Protein AF-A0A660TI22-F1 (afdb_monomer_lite)

pLDDT: mean 90.87, std 9.42, range [43.34, 98.62]

Radius of gyration: 20.67 Å; chains: 1; bounding box: 64×36×55 Å

Secondary structure (DSSP, 8-state):
-------HHHHHHHHHHHHHIIIII---HHHHHHHHHHHHHHGGGB--SSSTTTTT-B---SHIIIII-SS-S---BT-TTHHHHHHHHHHHHHHH--HHHHHHHHHHHHHTGGGB-TTS-BBS-BB--SSEEEE-TTSS-EEEEE--SB--SS-B-HHHHHHHHHHHHTGGGEEEEEEETTEEEEESEEEETTTEEEE--TT--EEEE-TT--EEEEE-SSEEEEEEPTT----EEEESEEEEE-SSEEEEE-BTTEEEEE-

Foldseek 3Di:
DPPPDDDLLVLLLQLLVLLCCCPPPHVDVVSLVVSVVSLVVSVVQQFCPPDQQRHLAGWDWQCCVPAPVLWGTATFGLALSSQSSLLSLLSNCLVQLDVVSPVSSLSSLRSLPVQQDPVRFGFRGAGCAQFTFDDDPVNPDTDTNGRGRGTRPPDRGPRSCNSVVSCVVGVLAEKEWDDDPNDTDIGQWDQDPPQEIGHNRVNHAEYEYEPPSFKHKYFAAFKHKYFYGPPDQDKAKPAFDFPDDDRTITITTGDVRMTMITD

Sequence (263 aa):
PDVEFIDEGSIACTALTLIYAYLFLKDRDEYREAAGKILKYHDNWIIRTPGASLYGSSFRYWENTWETRDWGPSINGGHAWSIWTAEAKYYSFFIERDFTDLIDSFAAFISNMPKVNRDGSMYSNFTPDYITGSFKHNGFEFNPDYLAHDFPRKTFTASGSYFLIRASETWFYTSAVGFWNGELITLNATIEEGSKLVSHAPHFKKLVVEKGVGRINLEHKGVLEIYKSAELKEIEVLKGEIIFNNLNKTLVKAANGRITIYT

Structure (mmCIF, N/CA/C/O backbone):
data_AF-A0A660TI22-F1
#
_entry.id   AF-A0A660TI22-F1
#
loop_
_atom_site.group_PDB
_atom_site.id
_atom_site.type_symbol
_atom_site.label_atom_id
_atom_site.label_alt_id
_atom_site.label_comp_id
_atom_site.label_asym_id
_atom_site.label_entity_id
_atom_site.label_seq_id
_atom_site.pdbx_PDB_ins_code
_atom_site.Cartn_x
_atom_site.Cartn_y
_atom_site.Cartn_z
_atom_site.occupancy
_atom_site.B_iso_or_equiv
_atom_site.auth_seq_id
_atom_site.auth_comp_id
_atom_site.auth_asym_id
_atom_site.auth_atom_id
_atom_site.pdbx_PDB_model_num
ATOM 1 N N . PRO A 1 1 ? 37.787 -3.021 -12.775 1.00 43.34 1 PRO A N 1
ATOM 2 C CA . PRO A 1 1 ? 37.185 -2.446 -11.555 1.00 43.34 1 PRO A CA 1
ATOM 3 C C . PRO A 1 1 ? 35.945 -3.257 -11.208 1.00 43.34 1 PRO A C 1
ATOM 5 O O . PRO A 1 1 ? 35.009 -3.279 -12.002 1.00 43.34 1 PRO A O 1
ATOM 8 N N . ASP A 1 2 ? 36.011 -3.991 -10.103 1.00 50.72 2 ASP A N 1
ATOM 9 C CA . ASP A 1 2 ? 34.922 -4.810 -9.581 1.00 50.72 2 ASP A CA 1
ATOM 10 C C . ASP A 1 2 ? 33.741 -3.898 -9.244 1.00 50.72 2 ASP A C 1
ATOM 12 O O . ASP A 1 2 ? 33.661 -3.314 -8.166 1.00 50.72 2 ASP A O 1
ATOM 16 N N . VAL A 1 3 ? 32.864 -3.679 -10.224 1.00 50.56 3 VAL A N 1
ATOM 17 C CA . VAL A 1 3 ? 31.594 -3.013 -9.972 1.00 50.56 3 VAL A CA 1
ATOM 18 C C . VAL A 1 3 ? 30.755 -4.053 -9.250 1.00 50.56 3 VAL A C 1
ATOM 20 O O . VAL A 1 3 ? 30.198 -4.949 -9.882 1.00 50.56 3 VAL A O 1
ATOM 23 N N . GLU A 1 4 ? 30.719 -3.969 -7.921 1.00 62.09 4 GLU A N 1
ATOM 24 C CA . GLU A 1 4 ? 29.682 -4.617 -7.126 1.00 62.09 4 GLU A CA 1
ATOM 25 C C . GLU A 1 4 ? 28.343 -4.030 -7.580 1.00 62.09 4 GLU A C 1
ATOM 27 O O . GLU A 1 4 ? 27.911 -2.959 -7.157 1.00 62.09 4 GLU A O 1
ATOM 32 N N . PHE A 1 5 ? 27.738 -4.689 -8.563 1.00 66.00 5 PHE A N 1
ATOM 33 C CA . PHE A 1 5 ? 26.453 -4.303 -9.103 1.00 66.00 5 PHE A CA 1
ATOM 34 C C . PHE A 1 5 ? 25.376 -4.703 -8.102 1.00 66.00 5 PHE A C 1
ATOM 36 O O . PHE A 1 5 ? 25.118 -5.888 -7.886 1.00 66.00 5 PHE A O 1
ATOM 43 N N . ILE A 1 6 ? 24.756 -3.702 -7.488 1.00 73.44 6 ILE A N 1
ATOM 44 C CA . ILE A 1 6 ? 23.590 -3.879 -6.632 1.00 73.44 6 ILE A CA 1
ATOM 45 C C . ILE A 1 6 ? 22.381 -3.366 -7.408 1.00 73.44 6 ILE A C 1
ATOM 47 O O . ILE A 1 6 ? 22.318 -2.189 -7.761 1.00 73.44 6 ILE A O 1
ATOM 51 N N . ASP A 1 7 ? 21.439 -4.267 -7.673 1.00 82.44 7 ASP A N 1
ATOM 52 C CA . ASP A 1 7 ? 20.115 -3.919 -8.181 1.00 82.44 7 ASP A CA 1
ATOM 53 C C . ASP A 1 7 ? 19.165 -3.601 -7.029 1.00 82.44 7 ASP A C 1
ATOM 55 O O . ASP A 1 7 ? 19.204 -4.232 -5.975 1.00 82.44 7 ASP A O 1
ATOM 59 N N . GLU A 1 8 ? 18.221 -2.702 -7.268 1.00 86.50 8 GLU A N 1
ATOM 60 C CA . GLU A 1 8 ? 17.123 -2.449 -6.348 1.00 86.50 8 GLU A CA 1
ATOM 61 C C . GLU A 1 8 ? 16.308 -3.719 -6.046 1.00 86.50 8 GLU A C 1
ATOM 63 O O . GLU A 1 8 ? 15.893 -3.918 -4.905 1.00 86.50 8 GLU A O 1
ATOM 68 N N . GLY A 1 9 ? 16.130 -4.622 -7.016 1.00 85.50 9 GLY A N 1
ATOM 69 C CA . GLY A 1 9 ? 15.408 -5.880 -6.815 1.00 85.50 9 GLY A CA 1
ATOM 70 C C . GLY A 1 9 ? 16.026 -6.777 -5.746 1.00 85.50 9 GLY A C 1
ATOM 71 O O . GLY A 1 9 ? 15.286 -7.371 -4.962 1.00 85.50 9 GLY A O 1
ATOM 72 N N . SER A 1 10 ? 17.361 -6.840 -5.655 1.00 88.00 10 SER A N 1
ATOM 73 C CA . SER A 1 10 ? 18.031 -7.634 -4.617 1.00 88.00 10 SER A CA 1
ATOM 74 C C . SER A 1 10 ? 17.916 -6.986 -3.233 1.00 88.00 10 SER A C 1
ATOM 76 O O . SER A 1 10 ? 17.777 -7.692 -2.231 1.00 88.00 10 SER A O 1
ATOM 78 N N . ILE A 1 11 ? 17.890 -5.651 -3.164 1.00 91.62 11 ILE A N 1
ATOM 79 C CA . ILE A 1 11 ? 17.616 -4.894 -1.933 1.00 91.62 11 ILE A CA 1
ATOM 80 C C . ILE A 1 11 ? 16.184 -5.189 -1.454 1.00 91.62 11 ILE A C 1
ATOM 82 O O . ILE A 1 11 ? 15.979 -5.609 -0.311 1.00 91.62 11 ILE A O 1
ATOM 86 N N . ALA A 1 12 ? 15.205 -5.039 -2.349 1.00 91.56 12 ALA A N 1
ATOM 87 C CA . ALA A 1 12 ? 13.784 -5.240 -2.083 1.00 91.56 12 ALA A CA 1
ATOM 88 C C . ALA A 1 12 ? 13.466 -6.658 -1.589 1.00 91.56 12 ALA A C 1
ATOM 90 O O . ALA A 1 12 ? 12.832 -6.836 -0.544 1.00 91.56 12 ALA A O 1
ATOM 91 N N . CYS A 1 13 ? 13.939 -7.686 -2.304 1.00 93.00 13 CYS A N 1
ATOM 92 C CA . CYS A 1 13 ? 13.660 -9.073 -1.939 1.00 93.00 13 CYS A CA 1
ATOM 93 C C . CYS A 1 13 ? 14.329 -9.469 -0.615 1.00 93.00 13 CYS A C 1
ATOM 95 O O . CYS A 1 13 ? 13.772 -10.272 0.137 1.00 93.00 13 CYS A O 1
ATOM 97 N N . THR A 1 14 ? 15.493 -8.890 -0.296 1.00 95.38 14 THR A N 1
ATOM 98 C CA . THR A 1 14 ? 16.178 -9.130 0.980 1.00 95.38 14 THR A CA 1
ATOM 99 C C . THR A 1 14 ? 15.373 -8.558 2.145 1.00 95.38 14 THR A C 1
ATOM 101 O O . THR A 1 14 ? 15.124 -9.273 3.116 1.00 95.38 14 THR A O 1
ATOM 104 N N . ALA A 1 15 ? 14.898 -7.311 2.036 1.00 95.88 15 ALA A N 1
ATOM 105 C CA . ALA A 1 15 ? 14.037 -6.706 3.055 1.00 95.88 15 ALA A CA 1
ATOM 106 C C . ALA A 1 15 ? 12.751 -7.517 3.272 1.00 95.88 15 ALA A C 1
ATOM 108 O O . ALA A 1 15 ? 12.424 -7.862 4.409 1.00 95.88 15 ALA A O 1
ATOM 109 N N . LEU A 1 16 ? 12.062 -7.880 2.184 1.00 96.50 16 LEU A N 1
ATOM 110 C CA . LEU A 1 16 ? 10.833 -8.672 2.251 1.00 96.50 16 LEU A CA 1
ATOM 111 C C . LEU A 1 16 ? 11.071 -10.037 2.911 1.00 96.50 16 LEU A C 1
ATOM 113 O O . LEU A 1 16 ? 10.305 -10.440 3.782 1.00 96.50 16 LEU A O 1
ATOM 117 N N . THR A 1 17 ? 12.161 -10.721 2.553 1.00 97.06 17 THR A N 1
ATOM 118 C CA . THR A 1 17 ? 12.522 -12.027 3.130 1.00 97.06 17 THR A CA 1
ATOM 119 C C . THR A 1 17 ? 12.741 -11.937 4.638 1.00 97.06 17 THR A C 1
ATOM 121 O O . THR A 1 17 ? 12.268 -12.796 5.381 1.00 97.06 17 THR A O 1
ATOM 124 N N . LEU A 1 18 ? 13.429 -10.896 5.110 1.00 97.56 18 LEU A N 1
ATOM 125 C CA . LEU A 1 18 ? 13.674 -10.691 6.538 1.00 97.56 18 LEU A CA 1
ATOM 126 C C . LEU A 1 18 ? 12.382 -10.367 7.297 1.00 97.56 18 LEU A C 1
ATOM 128 O O . LEU A 1 18 ? 12.147 -10.939 8.361 1.00 97.56 18 LEU A O 1
ATOM 132 N N . ILE A 1 19 ? 11.509 -9.533 6.727 1.00 96.88 19 ILE A N 1
ATOM 133 C CA . ILE A 1 19 ? 10.177 -9.256 7.288 1.00 96.88 19 ILE A CA 1
ATOM 134 C C . ILE A 1 19 ? 9.335 -10.530 7.357 1.00 96.88 19 ILE A C 1
ATOM 136 O O . ILE A 1 19 ? 8.662 -10.785 8.352 1.00 96.88 19 ILE A O 1
ATOM 140 N N . TYR A 1 20 ? 9.401 -11.373 6.333 1.00 96.69 20 TYR A N 1
ATOM 141 C CA . TYR A 1 20 ? 8.686 -12.644 6.302 1.00 96.69 20 TYR A CA 1
ATOM 142 C C . TYR A 1 20 ? 9.213 -13.628 7.335 1.00 96.69 20 TYR A C 1
ATOM 144 O O . TYR A 1 20 ? 8.430 -14.267 8.039 1.00 96.69 20 TYR A O 1
ATOM 152 N N . ALA A 1 21 ? 10.535 -13.726 7.460 1.00 97.12 21 ALA A N 1
ATOM 153 C CA . ALA A 1 21 ? 11.164 -14.535 8.489 1.00 97.12 21 ALA A CA 1
ATOM 154 C C . ALA A 1 21 ? 10.739 -14.065 9.886 1.00 97.12 21 ALA A C 1
ATOM 156 O O . ALA A 1 21 ? 10.378 -14.901 10.712 1.00 97.12 21 ALA A O 1
ATOM 157 N N . TYR A 1 22 ? 10.707 -12.750 10.115 1.00 96.75 22 TYR A N 1
ATOM 158 C CA . TYR A 1 22 ? 10.243 -12.143 11.359 1.00 96.75 22 TYR A CA 1
ATOM 159 C C . TYR A 1 22 ? 8.777 -12.488 11.670 1.00 96.75 22 TYR A C 1
ATOM 161 O O . TYR A 1 22 ? 8.471 -12.975 12.757 1.00 96.75 22 TYR A O 1
ATOM 169 N N . LEU A 1 23 ? 7.874 -12.294 10.704 1.00 94.50 23 LEU A N 1
ATOM 170 C CA . LEU A 1 23 ? 6.430 -12.442 10.907 1.00 94.50 23 LEU A CA 1
ATOM 171 C C . LEU A 1 23 ? 5.944 -13.894 10.956 1.00 94.50 23 LEU A C 1
ATOM 173 O O . LEU A 1 23 ? 4.999 -14.194 11.686 1.00 94.50 23 LEU A O 1
ATOM 177 N N . PHE A 1 24 ? 6.533 -14.783 10.153 1.00 94.50 24 PHE A N 1
ATOM 178 C CA . PHE A 1 24 ? 5.958 -16.108 9.889 1.00 94.50 24 PHE A CA 1
ATOM 179 C C . PHE A 1 24 ? 6.827 -17.279 10.339 1.00 94.50 24 PHE A C 1
ATOM 181 O O . PHE A 1 24 ? 6.314 -18.392 10.447 1.00 94.50 24 PHE A O 1
ATOM 188 N N . LEU A 1 25 ? 8.120 -17.062 10.594 1.00 94.12 25 LEU A N 1
ATOM 189 C CA . LEU A 1 25 ? 9.027 -18.136 11.008 1.00 94.12 25 LEU A CA 1
ATOM 190 C C . LEU A 1 25 ? 9.474 -17.963 12.455 1.00 94.12 25 LEU A C 1
ATOM 192 O O . LEU A 1 25 ? 9.247 -18.840 13.288 1.00 94.12 25 LEU A O 1
ATOM 196 N N . LYS A 1 26 ? 10.149 -16.852 12.752 1.00 91.31 26 LYS A N 1
ATOM 197 C CA . LYS A 1 26 ? 10.674 -16.564 14.078 1.00 91.31 26 LYS A CA 1
ATOM 198 C C . LYS A 1 26 ? 10.821 -15.063 14.287 1.00 91.31 26 LYS A C 1
ATOM 200 O O . LYS A 1 26 ? 11.620 -14.421 13.610 1.00 91.31 26 LYS A O 1
ATOM 205 N N . ASP A 1 27 ? 10.130 -14.580 15.311 1.00 91.19 27 ASP A N 1
ATOM 206 C CA . ASP A 1 27 ? 10.247 -13.227 15.848 1.00 91.19 27 ASP A CA 1
ATOM 207 C C . ASP A 1 27 ? 11.660 -13.034 16.427 1.00 91.19 27 ASP A C 1
ATOM 209 O O . ASP A 1 27 ? 11.988 -13.491 17.526 1.00 91.19 27 ASP A O 1
ATOM 213 N N . ARG A 1 28 ? 12.549 -12.494 15.592 1.00 95.81 28 ARG A N 1
ATOM 214 C CA . ARG A 1 28 ? 13.932 -12.147 15.917 1.00 95.81 28 ARG A CA 1
ATOM 215 C C . ARG A 1 28 ? 14.139 -10.682 15.591 1.00 95.81 28 ARG A C 1
ATOM 217 O O . ARG A 1 28 ? 14.096 -10.314 14.414 1.00 95.81 28 ARG A O 1
ATOM 224 N N . ASP A 1 29 ? 14.407 -9.873 16.608 1.00 95.56 29 ASP A N 1
ATOM 225 C CA . ASP A 1 29 ? 14.616 -8.435 16.440 1.00 95.56 29 ASP A CA 1
ATOM 226 C C . ASP A 1 29 ? 15.727 -8.126 15.425 1.00 95.56 29 ASP A C 1
ATOM 228 O O . ASP A 1 29 ? 15.616 -7.160 14.676 1.00 95.56 29 ASP A O 1
ATOM 232 N N . GLU A 1 30 ? 16.737 -8.993 15.280 1.00 97.12 30 GLU A N 1
ATOM 233 C CA . GLU A 1 30 ? 17.799 -8.799 14.290 1.00 97.12 30 GLU A CA 1
ATOM 234 C C . GLU A 1 30 ? 17.272 -8.796 12.843 1.00 97.12 30 GLU A C 1
ATOM 236 O O . GLU A 1 30 ? 17.810 -8.086 11.992 1.00 97.12 30 GLU A O 1
ATOM 241 N N . TYR A 1 31 ? 16.215 -9.564 12.546 1.00 97.38 31 TYR A N 1
ATOM 242 C CA . TYR A 1 31 ? 15.587 -9.577 11.219 1.00 97.38 31 TYR A CA 1
ATOM 243 C C . TYR A 1 31 ? 14.801 -8.298 10.965 1.00 97.38 31 TYR A C 1
ATOM 245 O O . TYR A 1 31 ? 14.941 -7.697 9.900 1.00 97.38 31 TYR A O 1
ATOM 253 N N . ARG A 1 32 ? 14.022 -7.863 11.958 1.00 95.88 32 ARG A N 1
ATOM 254 C CA . ARG A 1 32 ? 13.276 -6.603 11.927 1.00 95.88 32 ARG A CA 1
ATOM 255 C C . ARG A 1 32 ? 14.215 -5.412 11.724 1.00 95.88 32 ARG A C 1
ATOM 257 O O . ARG A 1 32 ? 14.030 -4.635 10.791 1.00 95.88 32 ARG A O 1
ATOM 264 N N . GLU A 1 33 ? 15.261 -5.302 12.540 1.00 97.19 33 GLU A N 1
ATOM 265 C CA . GLU A 1 33 ? 16.227 -4.202 12.463 1.00 97.19 33 GLU A CA 1
ATOM 266 C C . GLU A 1 33 ? 16.982 -4.175 11.130 1.00 97.19 33 GLU A C 1
ATOM 268 O O . GLU A 1 33 ? 17.199 -3.104 10.554 1.00 97.19 33 GLU A O 1
ATOM 273 N N . ALA A 1 34 ? 17.406 -5.341 10.633 1.00 97.19 34 ALA A N 1
ATOM 274 C CA . ALA A 1 34 ? 18.079 -5.437 9.344 1.00 97.19 34 ALA A CA 1
ATOM 275 C C . ALA A 1 34 ? 17.138 -5.051 8.194 1.00 97.19 34 ALA A C 1
ATOM 277 O O . ALA A 1 34 ? 17.530 -4.260 7.336 1.00 97.19 34 ALA A O 1
ATOM 278 N N . ALA A 1 35 ? 15.893 -5.536 8.202 1.00 96.62 35 ALA A N 1
ATOM 279 C CA . ALA A 1 35 ? 14.903 -5.181 7.192 1.00 96.62 35 ALA A CA 1
ATOM 280 C C . ALA A 1 35 ? 14.619 -3.674 7.166 1.00 96.62 35 ALA A C 1
ATOM 282 O O . ALA A 1 35 ? 14.657 -3.076 6.094 1.00 96.62 35 ALA A O 1
ATOM 283 N N . GLY A 1 36 ? 14.418 -3.047 8.331 1.00 95.75 36 GLY A N 1
ATOM 284 C CA . GLY A 1 36 ? 14.179 -1.605 8.430 1.00 95.75 36 GLY A CA 1
ATOM 285 C C . GLY A 1 36 ? 15.339 -0.772 7.874 1.00 95.75 36 GLY A C 1
ATOM 286 O O . GLY A 1 36 ? 15.124 0.191 7.138 1.00 95.75 36 GLY A O 1
ATOM 287 N N . LYS A 1 37 ? 16.591 -1.177 8.139 1.00 95.94 37 LYS A N 1
ATOM 288 C CA . LYS A 1 37 ? 17.774 -0.531 7.540 1.00 95.94 37 LYS A CA 1
ATOM 289 C C . LYS A 1 37 ? 17.775 -0.665 6.018 1.00 95.94 37 LYS A C 1
ATOM 291 O O . LYS A 1 37 ? 18.015 0.321 5.328 1.00 95.94 37 LYS A O 1
ATOM 296 N N . ILE A 1 38 ? 17.496 -1.859 5.495 1.00 95.62 38 ILE A N 1
ATOM 297 C CA . ILE A 1 38 ? 17.473 -2.125 4.050 1.00 95.62 38 ILE A CA 1
ATOM 298 C C . ILE A 1 38 ? 16.354 -1.333 3.361 1.00 95.62 38 ILE A C 1
ATOM 300 O O . ILE A 1 38 ? 16.614 -0.725 2.327 1.00 95.62 38 ILE A O 1
ATOM 304 N N . LEU A 1 39 ? 15.152 -1.264 3.946 1.00 95.19 39 LEU A N 1
ATOM 305 C CA . LEU A 1 39 ? 14.053 -0.437 3.432 1.00 95.19 39 LEU A CA 1
ATOM 306 C C . LEU A 1 39 ? 14.425 1.047 3.389 1.00 95.19 39 LEU A C 1
ATOM 308 O O . LEU A 1 39 ? 14.209 1.709 2.380 1.00 95.19 39 LEU A O 1
ATOM 312 N N . LYS A 1 40 ? 15.083 1.555 4.432 1.00 93.31 40 LYS A N 1
ATOM 313 C CA . LYS A 1 40 ? 15.570 2.938 4.440 1.00 93.31 40 LYS A CA 1
ATOM 314 C C . LYS A 1 40 ? 16.620 3.206 3.356 1.00 93.31 40 LYS A C 1
ATOM 316 O O . LYS A 1 40 ? 16.664 4.292 2.786 1.00 93.31 40 LYS A O 1
ATOM 321 N N . TYR A 1 41 ? 17.495 2.241 3.064 1.00 92.75 41 TYR A N 1
ATOM 322 C CA . TYR A 1 41 ? 18.428 2.368 1.938 1.00 92.75 41 TYR A CA 1
ATOM 323 C C . TYR A 1 41 ? 17.701 2.333 0.593 1.00 92.75 41 TYR A C 1
ATOM 325 O O . TYR A 1 41 ? 18.050 3.099 -0.311 1.00 92.75 41 TYR A O 1
ATOM 333 N N . HIS A 1 42 ? 16.690 1.470 0.486 1.00 93.81 42 HIS A N 1
ATOM 334 C CA . HIS A 1 42 ? 15.844 1.324 -0.690 1.00 93.81 42 HIS A CA 1
ATOM 335 C C . HIS A 1 42 ? 15.132 2.625 -1.072 1.00 93.81 42 HIS A C 1
ATOM 337 O O . HIS A 1 42 ? 15.018 2.897 -2.262 1.00 93.81 42 HIS A O 1
ATOM 343 N N . ASP A 1 43 ? 14.758 3.478 -0.114 1.00 92.06 43 ASP A N 1
ATOM 344 C CA . ASP A 1 43 ? 14.041 4.736 -0.382 1.00 92.06 43 ASP A CA 1
ATOM 345 C C . ASP A 1 43 ? 14.688 5.629 -1.454 1.00 92.06 43 ASP A C 1
ATOM 347 O O . ASP A 1 43 ? 13.983 6.317 -2.194 1.00 92.06 43 ASP A O 1
ATOM 351 N N . ASN A 1 44 ? 16.019 5.583 -1.592 1.00 91.69 44 ASN A N 1
ATOM 352 C CA . ASN A 1 44 ? 16.758 6.327 -2.621 1.00 91.69 44 ASN A CA 1
ATOM 353 C C . ASN A 1 44 ? 16.452 5.869 -4.058 1.00 91.69 44 ASN A C 1
ATOM 355 O O . ASN A 1 44 ? 16.769 6.578 -5.010 1.00 91.69 44 ASN A O 1
ATOM 359 N N . TRP A 1 45 ? 15.848 4.694 -4.217 1.00 92.62 45 TRP A N 1
ATOM 360 C CA . TRP A 1 45 ? 15.475 4.094 -5.493 1.00 92.62 45 TRP A CA 1
ATOM 361 C C . TRP A 1 45 ? 14.002 4.308 -5.833 1.00 92.62 45 TRP A C 1
ATOM 363 O O . TRP A 1 45 ? 13.561 3.876 -6.892 1.00 92.62 45 TRP A O 1
ATOM 373 N N . ILE A 1 46 ? 13.215 4.964 -4.979 1.00 94.06 46 ILE A N 1
ATOM 374 C CA . ILE A 1 46 ? 11.794 5.190 -5.252 1.00 94.06 46 ILE A CA 1
ATOM 375 C C . ILE A 1 46 ? 11.626 6.390 -6.182 1.00 94.06 46 ILE A C 1
ATOM 377 O O . ILE A 1 46 ? 12.049 7.508 -5.887 1.00 94.06 46 ILE A O 1
ATOM 381 N N . ILE A 1 47 ? 10.929 6.179 -7.294 1.00 95.62 47 ILE A N 1
ATOM 382 C CA . ILE A 1 47 ? 10.558 7.236 -8.227 1.00 95.62 47 ILE A CA 1
ATOM 383 C C . ILE A 1 47 ? 9.450 8.086 -7.592 1.00 95.62 47 ILE A C 1
ATOM 385 O O . ILE A 1 47 ? 8.360 7.604 -7.285 1.00 95.62 47 ILE A O 1
ATOM 389 N N . ARG A 1 48 ? 9.713 9.387 -7.425 1.00 94.44 48 ARG A N 1
ATOM 390 C CA . ARG A 1 48 ? 8.756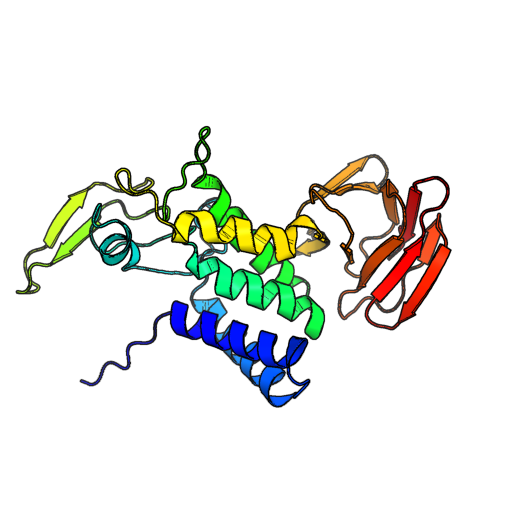 10.373 -6.878 1.00 94.44 48 ARG A CA 1
ATOM 391 C C . ARG A 1 48 ? 8.178 11.318 -7.938 1.00 94.44 48 ARG A C 1
ATOM 393 O O . ARG A 1 48 ? 7.506 12.289 -7.603 1.00 94.44 48 ARG A O 1
ATOM 400 N N . THR A 1 49 ? 8.424 11.039 -9.216 1.00 94.19 49 THR A N 1
ATOM 401 C CA . THR A 1 49 ? 7.878 11.813 -10.339 1.00 94.19 49 THR A CA 1
ATOM 402 C C . THR A 1 49 ? 6.350 11.686 -10.384 1.00 94.19 49 THR A C 1
ATOM 404 O O . THR A 1 49 ? 5.844 10.564 -10.301 1.00 94.19 49 THR A O 1
ATOM 407 N N . PRO A 1 50 ? 5.600 12.794 -10.547 1.00 91.50 50 PRO A N 1
ATOM 408 C CA . PRO A 1 50 ? 4.144 12.764 -10.611 1.00 91.50 50 PRO A CA 1
ATOM 409 C C . PRO A 1 50 ? 3.672 12.101 -11.910 1.00 91.50 50 PRO A C 1
ATOM 411 O O . PRO A 1 50 ? 3.600 12.717 -12.969 1.00 91.50 50 PRO A O 1
ATOM 414 N N . GLY A 1 51 ? 3.347 10.819 -11.818 1.00 93.25 51 GLY A N 1
ATOM 415 C CA . GLY A 1 51 ? 2.741 10.031 -12.881 1.00 93.25 51 GLY A CA 1
ATOM 416 C C . GLY A 1 51 ? 2.243 8.727 -12.287 1.00 93.25 51 GLY A C 1
ATOM 417 O O . GLY A 1 51 ? 2.965 8.120 -11.500 1.00 93.25 51 GLY A O 1
ATOM 418 N N . ALA A 1 52 ? 1.024 8.303 -12.633 1.00 92.69 52 ALA A N 1
ATOM 419 C CA . ALA A 1 52 ? 0.396 7.147 -11.992 1.00 92.69 52 ALA A CA 1
ATOM 420 C C . ALA A 1 52 ? 1.291 5.905 -12.081 1.00 92.69 52 ALA A C 1
ATOM 422 O O . ALA A 1 52 ? 1.554 5.290 -11.064 1.00 92.69 52 ALA A O 1
ATOM 423 N N . SER A 1 53 ? 1.861 5.614 -13.254 1.00 93.00 53 SER A N 1
ATOM 424 C CA . SER A 1 53 ? 2.765 4.474 -13.460 1.00 93.00 53 SER A CA 1
ATOM 425 C C . SER A 1 53 ? 4.179 4.663 -12.895 1.00 93.00 53 SER A C 1
ATOM 427 O O . SER A 1 53 ? 4.999 3.762 -13.006 1.00 93.00 53 SER A O 1
ATOM 429 N N . LEU A 1 54 ? 4.519 5.837 -12.360 1.00 95.31 54 LEU A N 1
ATOM 430 C CA . LEU A 1 54 ? 5.874 6.174 -11.914 1.00 95.31 54 LEU A CA 1
ATOM 431 C C . LEU A 1 54 ? 5.937 6.333 -10.401 1.00 95.31 54 LEU A C 1
ATOM 433 O O . LEU A 1 54 ? 6.762 5.686 -9.763 1.00 95.31 54 LEU A O 1
ATOM 437 N N . TYR A 1 55 ? 5.060 7.156 -9.833 1.00 95.81 55 TYR A N 1
ATOM 438 C CA . TYR A 1 55 ? 5.092 7.531 -8.428 1.00 95.81 55 TYR A CA 1
ATOM 439 C C . TYR A 1 55 ? 4.997 6.305 -7.512 1.00 95.81 55 TYR A C 1
ATOM 441 O O . TYR A 1 55 ? 4.048 5.532 -7.601 1.00 95.81 55 TYR A O 1
ATOM 449 N N . GLY A 1 56 ? 5.986 6.123 -6.637 1.00 95.12 56 GLY A N 1
ATOM 450 C CA . GLY A 1 56 ? 6.073 4.975 -5.729 1.00 95.12 56 GLY A CA 1
ATOM 451 C C . GLY A 1 56 ? 6.692 3.721 -6.353 1.00 95.12 56 GLY A C 1
ATOM 452 O O . GLY A 1 56 ? 6.999 2.779 -5.632 1.00 95.12 56 GLY A O 1
ATOM 453 N N . SER A 1 57 ? 6.933 3.694 -7.665 1.00 95.50 57 SER A N 1
ATOM 454 C CA . SER A 1 57 ? 7.659 2.586 -8.295 1.00 95.50 57 SER A CA 1
ATOM 455 C C . SER A 1 57 ? 9.127 2.617 -7.906 1.00 95.50 57 SER A C 1
ATOM 457 O O . SER A 1 57 ? 9.714 3.690 -7.758 1.00 95.50 57 SER A O 1
ATOM 459 N N . SER A 1 58 ? 9.743 1.447 -7.836 1.00 93.62 58 SER A N 1
ATOM 460 C CA . SER A 1 58 ? 11.191 1.362 -7.758 1.00 93.62 58 SER A CA 1
ATOM 461 C C . SER A 1 58 ? 11.830 1.709 -9.103 1.00 93.62 58 SER A C 1
ATOM 463 O O . SER A 1 58 ? 11.297 1.388 -10.166 1.00 93.62 58 SER A O 1
ATOM 465 N N . PHE A 1 59 ? 12.992 2.349 -9.066 1.00 92.56 59 PHE A N 1
ATOM 466 C CA . PHE A 1 59 ? 13.801 2.637 -10.236 1.00 92.56 59 PHE A CA 1
ATOM 467 C C . PHE A 1 59 ? 14.433 1.345 -10.752 1.00 92.56 59 PHE A C 1
ATOM 469 O O . PHE A 1 59 ? 15.280 0.746 -10.093 1.00 92.56 59 PHE A O 1
ATOM 476 N N . ARG A 1 60 ? 14.021 0.933 -11.951 1.00 90.12 60 ARG A N 1
ATOM 477 C CA . ARG A 1 60 ? 14.517 -0.254 -12.657 1.00 90.12 60 ARG A CA 1
ATOM 478 C C . ARG A 1 60 ? 14.817 0.120 -14.101 1.00 90.12 60 ARG A C 1
ATOM 480 O O . ARG A 1 60 ? 14.154 1.013 -14.626 1.00 90.12 60 ARG A O 1
ATOM 487 N N . TYR A 1 61 ? 15.813 -0.519 -14.716 1.00 88.38 61 TYR A N 1
ATOM 488 C CA . TYR A 1 61 ? 16.335 -0.063 -16.014 1.00 88.38 61 TYR A CA 1
ATOM 489 C C . TYR A 1 61 ? 16.471 -1.144 -17.099 1.00 88.38 61 TYR A C 1
ATOM 491 O O . TYR A 1 61 ? 16.484 -0.839 -18.289 1.00 88.38 61 TYR A O 1
ATOM 499 N N . TRP A 1 62 ? 16.617 -2.418 -16.741 1.00 86.94 62 TRP A N 1
ATOM 500 C CA . TRP A 1 62 ? 16.908 -3.474 -17.723 1.00 86.94 62 TRP A CA 1
ATOM 501 C C . TRP A 1 62 ? 15.747 -4.431 -17.978 1.00 86.94 62 TRP A C 1
ATOM 503 O O . TRP A 1 62 ? 15.911 -5.354 -18.773 1.00 86.94 62 TRP A O 1
ATOM 513 N N . GLU A 1 63 ? 14.580 -4.228 -17.364 1.00 86.75 63 GLU A N 1
ATOM 514 C CA . GLU A 1 63 ? 13.493 -5.215 -17.432 1.00 86.75 63 GLU A CA 1
ATOM 515 C C . GLU A 1 63 ? 12.923 -5.360 -18.840 1.00 86.75 63 GLU A C 1
ATOM 517 O O . GLU A 1 63 ? 12.647 -6.472 -19.282 1.00 86.75 63 GLU A O 1
ATOM 522 N N . ASN A 1 64 ? 12.869 -4.266 -19.603 1.00 83.94 64 ASN A N 1
ATOM 523 C CA . ASN A 1 64 ? 12.481 -4.321 -21.012 1.00 83.94 64 ASN A CA 1
ATOM 524 C C . ASN A 1 64 ? 13.387 -5.264 -21.833 1.00 83.94 64 ASN A C 1
ATOM 526 O O . ASN A 1 64 ? 12.904 -5.976 -22.709 1.00 83.94 64 ASN A O 1
ATOM 530 N N . THR A 1 65 ? 14.679 -5.365 -21.509 1.00 82.62 65 THR A N 1
ATOM 531 C CA . THR A 1 65 ? 15.605 -6.274 -22.208 1.00 82.62 65 THR A CA 1
ATOM 532 C C . THR A 1 65 ? 15.313 -7.744 -21.903 1.00 82.62 65 THR A C 1
ATOM 534 O O . THR A 1 65 ? 15.433 -8.597 -22.784 1.00 82.62 65 THR A O 1
ATOM 537 N N . TRP A 1 66 ? 14.961 -8.062 -20.655 1.00 80.81 66 TRP A N 1
ATOM 538 C CA . TRP A 1 66 ? 14.841 -9.447 -20.193 1.00 80.81 66 TRP A CA 1
ATOM 539 C C . TRP A 1 66 ? 13.425 -9.998 -20.295 1.00 80.81 66 TRP A C 1
ATOM 541 O O . TRP A 1 66 ? 13.257 -11.153 -20.690 1.00 80.81 66 TRP A O 1
ATOM 551 N N . GLU A 1 67 ? 12.425 -9.192 -19.947 1.00 81.31 67 GLU A N 1
ATOM 552 C CA . GLU A 1 67 ? 11.039 -9.637 -19.845 1.00 81.31 67 GLU A CA 1
ATOM 553 C C . GLU A 1 67 ? 10.269 -9.481 -21.153 1.00 81.31 67 GLU A C 1
ATOM 555 O O . GLU A 1 67 ? 9.485 -10.364 -21.502 1.00 81.31 67 GLU A O 1
ATOM 560 N N . THR A 1 68 ? 10.490 -8.382 -21.880 1.00 76.81 68 THR A N 1
ATOM 561 C CA . THR A 1 68 ? 9.716 -8.081 -23.092 1.00 76.81 68 THR A CA 1
ATOM 562 C C . THR A 1 68 ? 10.514 -8.311 -24.368 1.00 76.81 68 THR A C 1
ATOM 564 O O . THR A 1 68 ? 9.988 -8.824 -25.351 1.00 76.81 68 THR A O 1
ATOM 567 N N . ARG A 1 69 ? 11.809 -7.959 -24.366 1.00 77.19 69 ARG A N 1
ATOM 568 C CA . ARG A 1 69 ? 12.644 -7.831 -25.577 1.00 77.19 69 ARG A CA 1
ATOM 569 C C . ARG A 1 69 ? 12.028 -6.896 -26.624 1.00 77.19 69 ARG A C 1
ATOM 571 O O . ARG A 1 69 ? 12.414 -6.933 -27.792 1.00 77.19 69 ARG A O 1
ATOM 578 N N . ASP A 1 70 ? 11.056 -6.085 -26.210 1.00 73.56 70 ASP A N 1
ATOM 579 C CA . ASP A 1 70 ? 10.336 -5.166 -27.080 1.00 73.56 70 ASP A CA 1
ATOM 580 C C . ASP A 1 70 ? 11.157 -3.914 -27.323 1.00 73.56 70 ASP A C 1
ATOM 582 O O . ASP A 1 70 ? 11.223 -3.432 -28.455 1.00 73.56 70 ASP A O 1
ATOM 586 N N . TRP A 1 71 ? 11.775 -3.426 -26.249 1.00 79.06 71 TRP A N 1
ATOM 587 C CA . TRP A 1 71 ? 12.575 -2.214 -26.189 1.00 79.06 71 TRP A CA 1
ATOM 588 C C . TRP A 1 71 ? 13.898 -2.512 -25.480 1.00 79.06 71 TRP A C 1
ATOM 590 O O . TRP A 1 71 ? 13.964 -3.391 -24.617 1.00 79.06 71 TRP A O 1
ATOM 600 N N . GLY A 1 72 ? 14.951 -1.771 -25.818 1.00 80.19 72 GLY A N 1
ATOM 601 C CA . GLY A 1 72 ? 16.207 -1.809 -25.079 1.00 80.19 72 GLY A CA 1
ATOM 602 C C . GLY A 1 72 ? 16.107 -1.248 -23.647 1.00 80.19 72 GLY A C 1
ATOM 603 O O . GLY A 1 72 ? 15.041 -0.787 -23.212 1.00 80.19 72 GLY A O 1
ATOM 604 N N . PRO A 1 73 ? 17.231 -1.266 -22.904 1.00 85.62 73 PRO A N 1
ATOM 605 C CA . PRO A 1 73 ? 17.325 -0.706 -21.559 1.00 85.62 73 PRO A CA 1
ATOM 606 C C . PRO A 1 73 ? 16.738 0.707 -21.449 1.00 85.62 73 PRO A C 1
ATOM 608 O O . PRO A 1 73 ? 16.985 1.572 -22.289 1.00 85.62 73 PRO A O 1
ATOM 611 N N . SER A 1 74 ? 15.909 0.909 -20.430 1.00 89.12 74 SER A N 1
ATOM 612 C CA . SER A 1 74 ? 15.149 2.132 -20.168 1.00 89.12 74 SER A CA 1
ATOM 613 C C . SER A 1 74 ? 14.443 2.039 -18.819 1.00 89.12 74 SER A C 1
ATOM 615 O O . SER A 1 74 ? 14.208 0.944 -18.314 1.00 89.12 74 SER A O 1
ATOM 617 N N . ILE A 1 75 ? 14.068 3.177 -18.237 1.00 91.38 75 ILE A N 1
ATOM 618 C CA . ILE A 1 75 ? 13.351 3.230 -16.961 1.00 91.38 75 ILE A CA 1
ATOM 619 C C . ILE A 1 75 ? 12.047 2.411 -17.048 1.00 91.38 75 ILE A C 1
ATOM 621 O O . ILE A 1 75 ? 11.270 2.540 -17.997 1.00 91.38 75 ILE A O 1
ATOM 625 N N . ASN A 1 76 ? 11.795 1.576 -16.036 1.00 90.44 76 ASN A N 1
ATOM 626 C CA . ASN A 1 76 ? 10.644 0.675 -15.952 1.00 90.44 76 ASN A CA 1
ATOM 627 C C . ASN A 1 76 ? 9.750 1.046 -14.752 1.00 90.44 76 ASN A C 1
ATOM 629 O O . ASN A 1 76 ? 9.849 0.463 -13.674 1.00 90.44 76 ASN A O 1
ATOM 633 N N . GLY A 1 77 ? 8.856 2.019 -14.939 1.00 93.06 77 GLY A N 1
ATOM 634 C CA . GLY A 1 77 ? 7.847 2.400 -13.943 1.00 93.06 77 GLY A CA 1
ATOM 635 C C . GLY A 1 77 ? 6.713 1.381 -13.839 1.00 93.06 77 GLY A C 1
ATOM 636 O O . GLY A 1 77 ? 6.341 0.768 -14.836 1.00 93.06 77 GLY A O 1
ATOM 637 N N . GLY A 1 78 ? 6.144 1.172 -12.652 1.00 91.56 78 GLY A N 1
ATOM 638 C CA . GLY A 1 78 ? 5.026 0.239 -12.476 1.00 91.56 78 GLY A CA 1
ATOM 639 C C . GLY A 1 78 ? 5.414 -1.214 -12.758 1.00 91.56 78 GLY A C 1
ATOM 640 O O . GLY A 1 78 ? 4.555 -2.047 -13.059 1.00 91.56 78 GLY A O 1
ATOM 641 N N . HIS A 1 79 ? 6.715 -1.516 -12.697 1.00 92.19 79 HIS A N 1
ATOM 642 C CA . HIS A 1 79 ? 7.219 -2.873 -12.814 1.00 92.19 79 HIS A CA 1
ATOM 643 C C . HIS A 1 79 ? 6.844 -3.684 -11.575 1.00 92.19 79 HIS A C 1
ATOM 645 O O . HIS A 1 79 ? 6.876 -3.177 -10.448 1.00 92.19 79 HIS A O 1
ATOM 651 N N . ALA A 1 80 ? 6.546 -4.964 -11.775 1.00 89.19 80 ALA A N 1
ATOM 652 C CA . ALA A 1 80 ? 6.046 -5.837 -10.722 1.00 89.19 80 ALA A CA 1
ATOM 653 C C . ALA A 1 80 ? 7.035 -6.089 -9.582 1.00 89.19 80 ALA A C 1
ATOM 655 O O . ALA A 1 80 ? 6.619 -6.332 -8.456 1.00 89.19 80 ALA A O 1
ATOM 656 N N . TRP A 1 81 ? 8.335 -5.973 -9.835 1.00 90.00 81 TRP A N 1
ATOM 657 C CA . TRP A 1 81 ? 9.354 -6.071 -8.784 1.00 90.00 81 TRP A CA 1
ATOM 658 C C . TRP A 1 81 ? 9.317 -4.907 -7.788 1.00 90.00 81 TRP A C 1
ATOM 660 O O . TRP A 1 81 ? 9.692 -5.102 -6.636 1.00 90.00 81 TRP A O 1
ATOM 670 N N . SER A 1 82 ? 8.714 -3.765 -8.150 1.00 93.75 82 SER A N 1
ATOM 671 C CA . SER A 1 82 ? 8.400 -2.699 -7.179 1.00 93.75 82 SER A CA 1
ATOM 672 C C . SER A 1 82 ? 7.466 -3.194 -6.068 1.00 93.75 82 SER A C 1
ATOM 674 O O . SER A 1 82 ? 7.462 -2.655 -4.962 1.00 93.75 82 SER A O 1
ATOM 676 N N . ILE A 1 83 ? 6.674 -4.238 -6.345 1.00 95.25 83 ILE A N 1
ATOM 677 C CA . ILE A 1 83 ? 5.744 -4.811 -5.374 1.00 95.25 83 ILE A CA 1
ATOM 678 C C . ILE A 1 83 ? 6.481 -5.500 -4.230 1.00 95.25 83 ILE A C 1
ATOM 680 O O . ILE A 1 83 ? 5.945 -5.521 -3.131 1.00 95.25 83 ILE A O 1
ATOM 684 N N . TRP A 1 84 ? 7.707 -6.000 -4.416 1.00 94.88 84 TRP A N 1
ATOM 685 C CA . TRP A 1 84 ? 8.461 -6.585 -3.301 1.00 94.88 84 TRP A CA 1
ATOM 686 C C . TRP A 1 84 ? 8.712 -5.568 -2.188 1.00 94.88 84 TRP A C 1
ATOM 688 O O . TRP A 1 84 ? 8.411 -5.848 -1.028 1.00 94.88 84 TRP A O 1
ATOM 698 N N . THR A 1 85 ? 9.179 -4.367 -2.536 1.00 95.06 85 THR A N 1
ATOM 699 C CA . THR A 1 85 ? 9.332 -3.286 -1.555 1.00 95.06 85 THR A CA 1
ATOM 700 C C . THR A 1 85 ? 7.980 -2.787 -1.073 1.00 95.06 85 THR A C 1
ATOM 702 O O . THR A 1 85 ? 7.804 -2.597 0.127 1.00 95.06 85 THR A O 1
ATOM 705 N N . ALA A 1 86 ? 7.006 -2.599 -1.970 1.00 96.56 86 ALA A N 1
ATOM 706 C CA . ALA A 1 86 ? 5.670 -2.145 -1.583 1.00 96.56 86 ALA A CA 1
ATOM 707 C C . ALA A 1 86 ? 5.066 -3.042 -0.499 1.00 96.56 86 ALA A C 1
ATOM 709 O O . ALA A 1 86 ? 4.474 -2.589 0.477 1.00 96.56 86 ALA A O 1
ATOM 710 N N . GLU A 1 87 ? 5.232 -4.340 -0.669 1.00 97.19 87 GLU A N 1
ATOM 711 C CA . GLU A 1 87 ? 4.742 -5.339 0.246 1.00 97.19 87 GLU A CA 1
ATOM 712 C C . GLU A 1 87 ? 5.562 -5.391 1.538 1.00 97.19 87 GLU A C 1
ATOM 714 O O . GLU A 1 87 ? 4.992 -5.456 2.627 1.00 97.19 87 GLU A O 1
ATOM 719 N N . ALA A 1 88 ? 6.887 -5.284 1.444 1.00 96.94 88 ALA A N 1
ATOM 720 C CA . ALA A 1 88 ? 7.742 -5.164 2.615 1.00 96.94 88 ALA A CA 1
ATOM 721 C C . ALA A 1 88 ? 7.324 -3.957 3.471 1.00 96.94 88 ALA A C 1
ATOM 723 O O . ALA A 1 88 ? 7.128 -4.106 4.672 1.00 96.94 88 ALA A O 1
ATOM 724 N N . LYS A 1 89 ? 7.062 -2.797 2.859 1.00 97.56 89 LYS A N 1
ATOM 725 C CA . LYS A 1 89 ? 6.542 -1.610 3.551 1.00 97.56 89 LYS A CA 1
ATOM 726 C C . LYS A 1 89 ? 5.144 -1.829 4.130 1.00 97.56 89 LYS A C 1
ATOM 728 O O . LYS A 1 89 ? 4.896 -1.486 5.283 1.00 97.56 89 LYS A O 1
ATOM 733 N N . TYR A 1 90 ? 4.249 -2.495 3.396 1.00 98.19 90 TYR A N 1
ATOM 734 C CA . TYR A 1 90 ? 2.933 -2.870 3.927 1.00 98.19 90 TYR A CA 1
ATOM 735 C C . TYR A 1 90 ? 3.060 -3.631 5.250 1.00 98.19 90 TYR A C 1
ATOM 737 O O . TYR A 1 90 ? 2.411 -3.283 6.233 1.00 98.19 90 TYR A O 1
ATOM 745 N N . TYR A 1 91 ? 3.916 -4.652 5.291 1.00 97.69 91 TYR A N 1
ATOM 746 C CA . TYR A 1 91 ? 4.157 -5.440 6.497 1.00 97.69 91 TYR A CA 1
ATOM 747 C C . TYR A 1 91 ? 4.982 -4.698 7.553 1.00 97.69 91 TYR A C 1
ATOM 749 O O . TYR A 1 91 ? 4.719 -4.884 8.740 1.00 97.69 91 TYR A O 1
ATOM 757 N N . SER A 1 92 ? 5.907 -3.829 7.140 1.00 96.75 92 SER A N 1
ATOM 758 C CA . SER A 1 92 ? 6.688 -2.954 8.020 1.00 96.75 92 SER A CA 1
ATOM 759 C C . SER A 1 92 ? 5.775 -2.092 8.883 1.00 96.75 92 SER A C 1
ATOM 761 O O . SER A 1 92 ? 5.940 -2.070 10.099 1.00 96.75 92 SER A O 1
ATOM 763 N N . PHE A 1 93 ? 4.695 -1.530 8.327 1.00 96.81 93 PHE A N 1
ATOM 764 C CA . PHE A 1 93 ? 3.684 -0.849 9.141 1.00 96.81 93 PHE A CA 1
ATOM 765 C C . PHE A 1 93 ? 3.112 -1.742 10.255 1.00 96.81 93 PHE A C 1
ATOM 767 O O . PHE A 1 93 ? 2.889 -1.288 11.377 1.00 96.81 93 PHE A O 1
ATOM 774 N N . PHE A 1 94 ? 2.866 -3.030 9.994 1.00 94.88 94 PHE A N 1
ATOM 775 C CA . PHE A 1 94 ? 2.342 -3.930 11.025 1.00 94.88 94 PHE A CA 1
ATOM 776 C C . PHE A 1 94 ? 3.371 -4.297 12.101 1.00 94.88 94 PHE A C 1
ATOM 778 O O . PHE A 1 94 ? 2.988 -4.888 13.114 1.00 94.88 94 PHE A O 1
ATOM 785 N N . ILE A 1 95 ? 4.632 -3.919 11.916 1.00 94.69 95 ILE A N 1
ATOM 786 C CA . ILE A 1 95 ? 5.719 -4.091 12.876 1.00 94.69 95 ILE A CA 1
ATOM 787 C C . ILE A 1 95 ? 5.995 -2.751 13.575 1.00 94.69 95 ILE A C 1
ATOM 789 O O . ILE A 1 95 ? 5.809 -2.645 14.786 1.00 94.69 95 ILE A O 1
ATOM 793 N N . GLU A 1 96 ? 6.349 -1.722 12.804 1.00 94.31 96 GLU A N 1
ATOM 794 C CA . GLU A 1 96 ? 6.841 -0.418 13.269 1.00 94.31 96 GLU A CA 1
ATOM 795 C C . GLU A 1 96 ? 5.746 0.616 13.526 1.00 94.31 96 GLU A C 1
ATOM 797 O O . GLU A 1 96 ? 5.945 1.555 14.293 1.00 94.31 96 GLU A O 1
ATOM 802 N N . ARG A 1 97 ? 4.568 0.438 12.917 1.00 94.88 97 ARG A N 1
ATOM 803 C CA . ARG A 1 97 ? 3.425 1.364 13.013 1.00 94.88 97 ARG A CA 1
ATOM 804 C C . ARG A 1 97 ? 3.685 2.752 12.416 1.00 94.88 97 ARG A C 1
ATOM 806 O O . ARG A 1 97 ? 2.981 3.699 12.775 1.00 94.88 97 ARG A O 1
ATOM 813 N N . ASP A 1 98 ? 4.631 2.852 11.484 1.00 95.25 98 ASP A N 1
ATOM 814 C CA . ASP A 1 98 ? 4.881 4.050 10.678 1.00 95.25 98 ASP A CA 1
ATOM 815 C C . ASP A 1 98 ? 3.910 4.111 9.493 1.00 95.25 98 ASP A C 1
ATOM 817 O O . ASP A 1 98 ? 3.946 3.281 8.584 1.00 95.25 98 ASP A O 1
ATOM 821 N N . PHE A 1 99 ? 3.006 5.089 9.505 1.00 96.44 99 PHE A N 1
ATOM 822 C CA . PHE A 1 99 ? 1.998 5.246 8.460 1.00 96.44 99 PHE A CA 1
ATOM 823 C C . PHE A 1 99 ? 2.602 5.603 7.092 1.00 96.44 99 PHE A C 1
ATOM 825 O O . PHE A 1 99 ? 2.021 5.262 6.060 1.00 96.44 99 PHE A O 1
ATOM 832 N N . THR A 1 100 ? 3.795 6.203 7.070 1.00 95.12 100 THR A N 1
ATOM 833 C CA . THR A 1 100 ? 4.534 6.524 5.840 1.00 95.12 100 THR A CA 1
ATOM 834 C C . THR A 1 100 ? 4.833 5.268 5.022 1.00 95.12 100 THR A C 1
ATOM 836 O O . THR A 1 100 ? 4.752 5.290 3.793 1.00 95.12 100 THR A O 1
ATOM 839 N N . ASP A 1 101 ? 5.080 4.135 5.685 1.00 96.50 101 ASP A N 1
ATOM 840 C CA . ASP A 1 101 ? 5.287 2.857 5.004 1.00 96.50 101 ASP A CA 1
ATOM 841 C C . ASP A 1 101 ? 4.030 2.402 4.246 1.00 96.50 101 ASP A C 1
ATOM 843 O O . ASP A 1 101 ? 4.118 1.914 3.117 1.00 96.50 101 ASP A O 1
ATOM 847 N N . LEU A 1 102 ? 2.834 2.588 4.820 1.00 97.38 102 LEU A N 1
ATOM 848 C CA . LEU A 1 102 ? 1.584 2.257 4.125 1.00 97.38 102 LEU A CA 1
ATOM 849 C C . LEU A 1 102 ? 1.326 3.172 2.942 1.00 97.38 102 LEU A C 1
ATOM 851 O O . LEU A 1 102 ? 0.836 2.709 1.914 1.00 97.38 102 LEU A O 1
ATOM 855 N N . ILE A 1 103 ? 1.638 4.452 3.097 1.00 96.94 103 ILE A N 1
ATOM 856 C CA . ILE A 1 103 ? 1.532 5.436 2.033 1.00 96.94 103 ILE A CA 1
ATOM 857 C C . ILE A 1 103 ? 2.381 5.004 0.830 1.00 96.94 103 ILE A C 1
ATOM 859 O O . ILE A 1 103 ? 1.871 4.876 -0.286 1.00 96.94 103 ILE A O 1
ATOM 863 N N . ASP A 1 104 ? 3.663 4.731 1.071 1.00 96.44 104 ASP A N 1
ATOM 864 C CA . ASP A 1 104 ? 4.609 4.325 0.035 1.00 96.44 104 ASP A CA 1
ATOM 865 C C . ASP A 1 104 ? 4.237 2.974 -0.577 1.00 96.44 104 ASP A C 1
ATOM 867 O O . ASP A 1 104 ? 4.297 2.798 -1.796 1.00 96.44 104 ASP A O 1
ATOM 871 N N . SER A 1 105 ? 3.798 2.033 0.261 1.00 97.62 105 SER A N 1
ATOM 872 C CA . SER A 1 105 ? 3.263 0.754 -0.188 1.00 97.62 105 SER A CA 1
ATOM 873 C C . SER A 1 105 ? 2.095 0.952 -1.148 1.00 97.62 105 SER A C 1
ATOM 875 O O . SER A 1 105 ? 2.119 0.446 -2.271 1.00 97.62 105 SER A O 1
ATOM 877 N N . PHE A 1 106 ? 1.080 1.715 -0.738 1.00 97.56 106 PHE A N 1
ATOM 878 C CA . PHE A 1 106 ? -0.118 1.913 -1.540 1.00 97.56 106 PHE A CA 1
ATOM 879 C C . PHE A 1 106 ? 0.213 2.585 -2.870 1.00 97.56 106 PHE A C 1
ATOM 881 O O . PHE A 1 106 ? -0.241 2.118 -3.912 1.00 97.56 106 PHE A O 1
ATOM 888 N N . ALA A 1 107 ? 1.060 3.617 -2.857 1.00 96.50 107 ALA A N 1
ATOM 889 C CA . ALA A 1 107 ? 1.523 4.290 -4.066 1.00 96.50 107 ALA A CA 1
ATOM 890 C C . ALA A 1 107 ? 2.148 3.311 -5.078 1.00 96.50 107 ALA A C 1
ATOM 892 O O . ALA A 1 107 ? 1.773 3.317 -6.250 1.00 96.50 107 ALA A O 1
ATOM 893 N N . ALA A 1 108 ? 3.027 2.416 -4.626 1.00 95.94 108 ALA A N 1
ATOM 894 C CA . ALA A 1 108 ? 3.670 1.413 -5.475 1.00 95.94 108 ALA A CA 1
ATOM 895 C C . ALA A 1 108 ? 2.693 0.348 -6.022 1.00 95.94 108 ALA A C 1
ATOM 897 O O . ALA A 1 108 ? 2.826 -0.114 -7.159 1.00 95.94 108 ALA A O 1
ATOM 898 N N . PHE A 1 109 ? 1.677 -0.038 -5.242 1.00 96.50 109 PHE A N 1
ATOM 899 C CA . PHE A 1 109 ? 0.595 -0.895 -5.741 1.00 96.50 109 PHE A CA 1
ATOM 900 C C . PHE A 1 109 ? -0.241 -0.181 -6.806 1.00 96.50 109 PHE A C 1
ATOM 902 O O . PHE A 1 109 ? -0.541 -0.764 -7.849 1.00 96.50 109 PHE A O 1
ATOM 909 N N . ILE A 1 110 ? -0.584 1.088 -6.573 1.00 95.25 110 ILE A N 1
ATOM 910 C CA . ILE A 1 110 ? -1.317 1.908 -7.538 1.00 95.25 110 ILE A CA 1
ATOM 911 C C . ILE A 1 110 ? -0.501 2.117 -8.811 1.00 95.25 110 ILE A C 1
ATOM 913 O O . ILE A 1 110 ? -1.082 2.070 -9.892 1.00 95.25 110 ILE A O 1
ATOM 917 N N . SER A 1 111 ? 0.825 2.237 -8.734 1.00 95.25 111 SER A N 1
ATOM 918 C CA . SER A 1 111 ? 1.653 2.411 -9.930 1.00 95.25 111 SER A CA 1
ATOM 919 C C . SER A 1 111 ? 1.668 1.219 -10.878 1.00 95.25 111 SER A C 1
ATOM 921 O O . SER A 1 111 ? 1.975 1.361 -12.061 1.00 95.25 111 SER A O 1
ATOM 923 N N . ASN A 1 112 ? 1.256 0.051 -10.392 1.00 94.00 112 ASN A N 1
ATOM 924 C CA . ASN A 1 112 ? 1.082 -1.144 -11.202 1.00 94.00 112 ASN A CA 1
ATOM 925 C C . ASN A 1 112 ? -0.317 -1.245 -11.840 1.00 94.00 112 ASN A C 1
ATOM 927 O O . ASN A 1 112 ? -0.499 -2.059 -12.736 1.00 94.00 112 ASN A O 1
ATOM 931 N N . MET A 1 113 ? -1.301 -0.434 -11.436 1.00 91.75 113 MET A N 1
ATOM 932 C CA . MET A 1 113 ? -2.669 -0.492 -11.978 1.00 91.75 113 MET A CA 1
ATOM 933 C C . MET A 1 113 ? -2.808 0.017 -13.426 1.00 91.75 113 MET A C 1
ATOM 935 O O . MET A 1 113 ? -3.540 -0.610 -14.192 1.00 91.75 113 MET A O 1
ATOM 939 N N . PRO A 1 114 ? -2.127 1.099 -13.866 1.00 92.06 114 PRO A N 1
ATOM 940 C CA . PRO A 1 114 ? -2.284 1.635 -15.221 1.00 92.06 114 PRO A CA 1
ATOM 941 C C . PRO A 1 114 ? -1.931 0.665 -16.352 1.00 92.06 114 PRO A C 1
ATOM 943 O O . PRO A 1 114 ? -2.328 0.891 -17.489 1.00 92.06 114 PRO A O 1
ATOM 946 N N . LYS A 1 115 ? -1.183 -0.403 -16.055 1.00 88.81 115 LYS A N 1
ATOM 947 C CA . LYS A 1 115 ? -0.754 -1.392 -17.049 1.00 88.81 115 LYS A CA 1
ATOM 948 C C . LYS A 1 115 ? -1.818 -2.446 -17.368 1.00 88.81 115 LYS A C 1
ATOM 950 O O . LYS A 1 115 ? -1.578 -3.292 -18.226 1.00 88.81 115 LYS A O 1
ATOM 955 N N . VAL A 1 116 ? -2.956 -2.421 -16.669 1.00 89.25 116 VAL A N 1
ATOM 956 C CA . VAL A 1 116 ? -4.066 -3.362 -16.852 1.00 89.25 116 VAL A CA 1
ATOM 957 C C . VAL A 1 116 ? -4.969 -2.909 -17.996 1.00 89.25 116 VAL A C 1
ATOM 959 O O . VAL A 1 116 ? -5.598 -1.853 -17.936 1.00 89.25 116 VAL A O 1
ATOM 962 N N . ASN A 1 117 ? -5.082 -3.740 -19.027 1.00 87.25 117 ASN A N 1
ATOM 963 C CA . ASN A 1 117 ? -6.002 -3.530 -20.136 1.00 87.25 117 ASN A CA 1
ATOM 964 C C . ASN A 1 117 ? -7.426 -3.987 -19.793 1.00 87.25 117 ASN A C 1
ATOM 966 O O . ASN A 1 117 ? -7.675 -4.747 -18.856 1.00 87.25 117 ASN A O 1
ATOM 970 N N . ARG A 1 118 ? -8.386 -3.556 -20.619 1.00 87.44 118 ARG A N 1
ATOM 971 C CA . ARG A 1 118 ? -9.815 -3.889 -20.466 1.00 87.44 118 ARG A CA 1
ATOM 972 C C . ARG A 1 118 ? -10.119 -5.387 -20.544 1.00 87.44 118 ARG A C 1
ATOM 974 O O . ARG A 1 118 ? -11.115 -5.822 -19.982 1.00 87.44 118 ARG A O 1
ATOM 981 N N . ASP A 1 119 ? -9.297 -6.148 -21.257 1.00 87.50 119 ASP A N 1
ATOM 982 C CA . ASP A 1 119 ? -9.414 -7.603 -21.400 1.00 87.50 119 ASP A CA 1
ATOM 983 C C . ASP A 1 119 ? -8.676 -8.378 -20.291 1.00 87.50 119 ASP A C 1
ATOM 985 O O . ASP A 1 119 ? -8.647 -9.606 -20.312 1.00 87.50 119 ASP A O 1
ATOM 989 N N . GLY A 1 120 ? -8.087 -7.670 -19.321 1.00 84.88 120 GLY A N 1
ATOM 990 C CA . GLY A 1 120 ? -7.305 -8.247 -18.231 1.00 84.88 120 GLY A CA 1
ATOM 991 C C . GLY A 1 120 ? -5.851 -8.553 -18.587 1.00 84.88 120 GLY A C 1
ATOM 992 O O . GLY A 1 120 ? -5.103 -8.979 -17.708 1.00 84.88 120 GLY A O 1
ATOM 993 N N . SER A 1 121 ? -5.425 -8.322 -19.833 1.00 84.81 121 SER A N 1
ATOM 994 C CA . SER A 1 121 ? -4.012 -8.408 -20.201 1.00 84.81 121 SER A CA 1
ATOM 995 C C . SER A 1 121 ? -3.212 -7.282 -19.533 1.00 84.81 121 SER A C 1
ATOM 997 O O . SER A 1 121 ? -3.754 -6.219 -19.224 1.00 84.81 121 SER A O 1
ATOM 999 N N . MET A 1 122 ? -1.931 -7.521 -19.243 1.00 87.88 122 MET A N 1
ATOM 1000 C CA . MET A 1 122 ? -1.123 -6.601 -18.437 1.00 87.88 122 MET A CA 1
ATOM 1001 C C . MET A 1 122 ? 0.270 -6.421 -19.004 1.00 87.88 122 MET A C 1
ATOM 1003 O O . MET A 1 122 ? 1.008 -7.398 -19.146 1.00 87.88 122 MET A O 1
ATOM 1007 N N . TYR A 1 123 ? 0.644 -5.175 -19.273 1.00 88.56 123 TYR A N 1
ATOM 1008 C CA . TYR A 1 123 ? 2.019 -4.858 -19.640 1.00 88.56 123 TYR A CA 1
ATOM 1009 C C . TYR A 1 123 ? 2.962 -5.068 -18.447 1.00 88.56 123 TYR A C 1
ATOM 1011 O O . TYR A 1 123 ? 2.549 -5.009 -17.285 1.00 88.56 123 TYR A O 1
ATOM 1019 N N . SER A 1 124 ? 4.244 -5.299 -18.719 1.00 88.38 124 SER A N 1
ATOM 1020 C CA . SER A 1 124 ? 5.267 -5.467 -17.679 1.00 88.38 124 SER A CA 1
ATOM 1021 C C . SER A 1 124 ? 5.461 -4.186 -16.855 1.00 88.38 124 SER A C 1
ATOM 1023 O O . SER A 1 124 ? 5.445 -4.225 -15.620 1.00 88.38 124 SER A O 1
ATOM 1025 N N . ASN A 1 125 ? 5.587 -3.047 -17.544 1.00 90.69 125 ASN A N 1
ATOM 1026 C CA . ASN A 1 125 ? 5.917 -1.725 -17.009 1.00 90.69 125 ASN A CA 1
ATOM 1027 C C . ASN A 1 125 ? 5.504 -0.606 -17.974 1.00 90.69 125 ASN A C 1
ATOM 1029 O O . ASN A 1 125 ? 5.172 -0.843 -19.129 1.00 90.69 125 ASN A O 1
ATOM 1033 N N . PHE A 1 126 ? 5.596 0.628 -17.499 1.00 92.12 126 PHE A N 1
ATOM 1034 C CA . PHE A 1 126 ? 5.608 1.852 -18.286 1.00 92.12 126 PHE A CA 1
ATOM 1035 C C . PHE A 1 126 ? 7.051 2.322 -18.496 1.00 92.12 126 PHE A C 1
ATOM 1037 O O . PHE A 1 126 ? 7.870 2.216 -17.578 1.00 92.12 126 PHE A O 1
ATOM 1044 N N . THR A 1 127 ? 7.366 2.873 -19.666 1.00 91.69 127 THR A N 1
ATOM 1045 C CA . THR A 1 127 ? 8.665 3.506 -19.917 1.00 91.69 127 THR A CA 1
ATOM 1046 C C . THR A 1 127 ? 8.487 5.003 -20.138 1.00 91.69 127 THR A C 1
ATOM 1048 O O . THR A 1 127 ? 7.806 5.384 -21.086 1.00 91.69 127 THR A O 1
ATOM 1051 N N . PRO A 1 128 ? 9.081 5.859 -19.281 1.00 91.75 128 PRO A N 1
ATOM 1052 C CA . PRO A 1 128 ? 9.040 7.305 -19.469 1.00 91.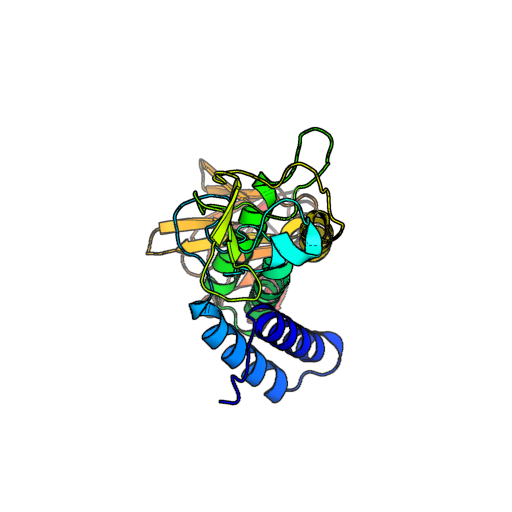75 128 PRO A CA 1
ATOM 1053 C C . PRO A 1 128 ? 10.087 7.819 -20.474 1.00 91.75 128 PRO A C 1
ATOM 1055 O O . PRO A 1 128 ? 9.978 8.970 -20.905 1.00 91.75 128 PRO A O 1
ATOM 1058 N N . ASP A 1 129 ? 11.093 7.005 -20.813 1.00 88.94 129 ASP A N 1
ATOM 1059 C CA . ASP A 1 129 ? 12.252 7.385 -21.626 1.00 88.94 129 ASP A CA 1
ATOM 1060 C C . ASP A 1 129 ? 11.930 7.503 -23.115 1.00 88.94 129 ASP A C 1
ATOM 1062 O O . ASP A 1 129 ? 11.866 6.511 -23.839 1.00 88.94 129 ASP A O 1
ATOM 1066 N N . TYR A 1 130 ? 11.889 8.734 -23.619 1.00 86.31 130 TYR A N 1
ATOM 1067 C CA . TYR A 1 130 ? 11.647 8.998 -25.037 1.00 86.31 130 TYR A CA 1
ATOM 1068 C C . TYR A 1 130 ? 12.627 8.325 -25.995 1.00 86.31 130 TYR A C 1
ATOM 1070 O O . TYR A 1 130 ? 12.300 8.223 -27.164 1.00 86.31 130 TYR A O 1
ATOM 1078 N N . ILE A 1 131 ? 13.815 7.905 -25.564 1.00 84.19 131 ILE A N 1
ATOM 1079 C CA . ILE A 1 131 ? 14.786 7.225 -26.421 1.00 84.19 131 ILE A CA 1
ATOM 1080 C C . ILE A 1 131 ? 15.187 5.929 -25.725 1.00 84.19 131 ILE A C 1
ATOM 1082 O O . ILE A 1 131 ? 15.954 5.945 -24.766 1.00 84.19 131 ILE A O 1
ATOM 1086 N N . THR A 1 132 ? 14.669 4.813 -26.230 1.00 83.94 132 THR A N 1
ATOM 1087 C CA . THR A 1 132 ? 15.036 3.465 -25.776 1.00 83.94 132 THR A CA 1
ATOM 1088 C C . THR A 1 132 ? 15.922 2.799 -26.809 1.00 83.94 132 THR A C 1
ATOM 1090 O O . THR A 1 132 ? 15.854 3.124 -27.997 1.00 83.94 132 THR A O 1
ATOM 1093 N N . GLY A 1 133 ? 16.772 1.880 -26.375 1.00 78.88 133 GLY A N 1
ATOM 1094 C CA . GLY A 1 133 ? 17.692 1.217 -27.281 1.00 78.88 133 GLY A CA 1
ATOM 1095 C C . GLY A 1 133 ? 18.841 0.564 -26.551 1.00 78.88 133 GLY A C 1
ATOM 1096 O O . GLY A 1 133 ? 18.964 0.661 -25.332 1.00 78.88 133 GLY A O 1
ATOM 1097 N N . SER A 1 134 ? 19.708 -0.085 -27.311 1.00 77.88 134 SER A N 1
ATOM 1098 C CA . SER A 1 134 ? 20.911 -0.716 -26.783 1.00 77.88 134 SER A CA 1
ATOM 1099 C C . SER A 1 134 ? 22.151 -0.156 -27.463 1.00 77.88 134 SER A C 1
ATOM 1101 O O . SER A 1 134 ? 22.150 0.184 -28.647 1.00 77.88 134 SER A O 1
ATOM 1103 N N . PHE A 1 135 ? 23.238 -0.054 -26.704 1.00 77.25 135 PHE A N 1
ATOM 1104 C CA . PHE A 1 135 ? 24.547 0.143 -27.309 1.00 77.25 135 PHE A CA 1
ATOM 1105 C C . PHE A 1 135 ? 24.986 -1.170 -27.954 1.00 77.25 135 PHE A C 1
ATOM 1107 O O . PHE A 1 135 ? 24.838 -2.243 -27.362 1.00 77.25 135 PHE A O 1
ATOM 1114 N N . LYS A 1 136 ? 25.572 -1.096 -29.151 1.00 75.00 136 LYS A N 1
ATOM 1115 C CA . LYS A 1 136 ? 26.309 -2.232 -29.714 1.00 75.00 136 LYS A CA 1
ATOM 1116 C C . LYS A 1 136 ? 27.395 -2.661 -28.726 1.00 75.00 136 LYS A C 1
ATOM 1118 O O . LYS A 1 136 ? 27.894 -1.847 -27.955 1.00 75.00 136 LYS A O 1
ATOM 1123 N N . HIS A 1 137 ? 27.829 -3.922 -28.790 1.00 69.69 137 HIS A N 1
ATOM 1124 C CA . HIS A 1 137 ? 28.872 -4.461 -27.900 1.00 69.69 137 HIS A CA 1
ATOM 1125 C C . HIS A 1 137 ? 30.182 -3.652 -27.880 1.00 69.69 137 HIS A C 1
ATOM 1127 O O . HIS A 1 137 ? 30.960 -3.779 -26.941 1.00 69.69 137 HIS A O 1
ATOM 1133 N N . ASN A 1 138 ? 30.428 -2.818 -28.895 1.00 71.00 138 ASN A N 1
ATOM 1134 C CA . ASN A 1 138 ? 31.570 -1.910 -28.936 1.00 71.00 138 ASN A CA 1
ATOM 1135 C C . ASN A 1 138 ? 31.408 -0.659 -28.046 1.00 71.00 138 ASN A C 1
ATOM 1137 O O . ASN A 1 138 ? 32.386 0.048 -27.859 1.00 71.00 138 ASN A O 1
ATOM 1141 N N . GLY A 1 139 ? 30.216 -0.372 -27.513 1.00 70.50 139 GLY A N 1
ATOM 1142 C CA . GLY A 1 139 ? 29.924 0.746 -26.608 1.00 70.50 139 GLY A CA 1
ATOM 1143 C C . GLY A 1 139 ? 29.835 2.130 -27.261 1.00 70.50 139 GLY A C 1
ATOM 1144 O O . GLY A 1 139 ? 29.497 3.091 -26.578 1.00 70.50 139 GLY A O 1
ATOM 1145 N N . PHE A 1 140 ? 30.112 2.255 -28.561 1.00 76.50 140 PHE A N 1
ATOM 1146 C CA . PHE A 1 140 ? 30.224 3.557 -29.241 1.00 76.50 140 PHE A CA 1
ATOM 1147 C C . PHE A 1 140 ? 29.044 3.889 -30.151 1.00 76.50 140 PHE A C 1
ATOM 1149 O O . PHE A 1 140 ? 28.905 5.030 -30.585 1.00 76.50 140 PHE A O 1
ATOM 1156 N N . GLU A 1 141 ? 28.199 2.908 -30.452 1.00 81.56 141 GLU A N 1
ATOM 1157 C CA . GLU A 1 141 ? 27.057 3.085 -31.341 1.00 81.56 141 GLU A CA 1
ATOM 1158 C C . GLU A 1 141 ? 25.774 2.701 -30.611 1.00 81.56 141 GLU A C 1
ATOM 1160 O O . GLU A 1 141 ? 25.602 1.550 -30.204 1.00 81.56 141 GLU A O 1
ATOM 1165 N N . PHE A 1 142 ? 24.888 3.678 -30.434 1.00 82.19 142 PHE A N 1
ATOM 1166 C CA . PHE A 1 142 ? 23.564 3.478 -29.862 1.00 82.19 142 PHE A CA 1
ATOM 1167 C C . PHE A 1 142 ? 22.573 3.138 -30.973 1.00 82.19 142 PHE A C 1
ATOM 1169 O O . PHE A 1 142 ? 22.446 3.892 -31.938 1.00 82.19 142 PHE A O 1
ATOM 1176 N N . ASN A 1 143 ? 21.871 2.018 -30.832 1.00 80.31 143 ASN A N 1
ATOM 1177 C CA . ASN A 1 143 ? 20.787 1.641 -31.722 1.00 80.31 143 ASN A CA 1
ATOM 1178 C C . ASN A 1 143 ? 19.447 1.992 -31.057 1.00 80.31 143 ASN A C 1
ATOM 1180 O O . ASN A 1 143 ? 19.043 1.270 -30.142 1.00 80.31 143 ASN A O 1
ATOM 1184 N N . PRO A 1 144 ? 18.774 3.088 -31.462 1.00 78.31 144 PRO A N 1
ATOM 1185 C CA . PRO A 1 144 ? 17.450 3.405 -30.947 1.00 78.31 144 PRO A CA 1
ATOM 1186 C C . PRO A 1 144 ? 16.444 2.358 -31.433 1.00 78.31 144 PRO A C 1
ATOM 1188 O O . PRO A 1 144 ? 16.324 2.126 -32.635 1.00 78.31 144 PRO A O 1
ATOM 1191 N N . ASP A 1 145 ? 15.696 1.762 -30.509 1.00 70.38 145 ASP A N 1
ATOM 1192 C CA . ASP A 1 145 ? 14.652 0.792 -30.846 1.00 70.38 145 ASP A CA 1
ATOM 1193 C C . ASP A 1 145 ? 13.305 1.494 -31.067 1.00 70.38 145 ASP A C 1
ATOM 1195 O O . ASP A 1 145 ? 12.606 1.231 -32.049 1.00 70.38 145 ASP A O 1
ATOM 1199 N N . TYR A 1 146 ? 12.924 2.404 -30.160 1.00 67.50 146 TYR A N 1
ATOM 1200 C CA . TYR A 1 146 ? 11.613 3.055 -30.184 1.00 67.50 146 TYR A CA 1
ATOM 1201 C C . TYR A 1 146 ? 11.582 4.363 -29.375 1.00 67.50 146 TYR A C 1
ATOM 1203 O O . TYR A 1 146 ? 12.283 4.497 -28.365 1.00 67.50 146 TYR A O 1
ATOM 1211 N N . LEU A 1 147 ? 10.724 5.309 -29.788 1.00 61.50 147 LEU A N 1
ATOM 1212 C CA . LEU A 1 147 ? 10.396 6.494 -28.990 1.00 61.50 147 LEU A CA 1
ATOM 1213 C C . LEU A 1 147 ? 9.377 6.115 -27.899 1.00 61.50 147 LEU A C 1
ATOM 1215 O O . LEU A 1 147 ? 8.175 6.102 -28.169 1.00 61.50 147 LEU A O 1
ATOM 1219 N N . ALA A 1 148 ? 9.830 5.745 -26.697 1.00 65.94 148 ALA A N 1
ATOM 1220 C CA . ALA A 1 148 ? 8.962 5.147 -25.680 1.00 65.94 148 ALA A CA 1
ATOM 1221 C C . ALA A 1 148 ? 8.532 6.148 -24.595 1.00 65.94 148 ALA A C 1
ATOM 1223 O O . ALA A 1 148 ? 9.239 6.434 -23.643 1.00 65.94 148 ALA A O 1
ATOM 1224 N N . HIS A 1 149 ? 7.313 6.658 -24.700 1.00 87.62 149 HIS A N 1
ATOM 1225 C CA . HIS A 1 149 ? 6.616 7.236 -23.548 1.00 87.62 149 HIS A CA 1
ATOM 1226 C C . HIS A 1 149 ? 5.294 6.486 -23.362 1.00 87.62 149 HIS A C 1
ATOM 1228 O O . HIS A 1 149 ? 4.211 7.053 -23.490 1.00 87.62 149 HIS A O 1
ATOM 1234 N N . ASP A 1 150 ? 5.395 5.160 -23.241 1.00 89.31 150 ASP A N 1
ATOM 1235 C CA . ASP A 1 150 ? 4.283 4.221 -23.426 1.00 89.31 150 ASP A CA 1
ATOM 1236 C C . ASP A 1 150 ? 4.563 2.894 -22.683 1.00 89.31 150 ASP A C 1
ATOM 1238 O O . ASP A 1 150 ? 5.599 2.725 -22.032 1.00 89.31 150 ASP A O 1
ATOM 1242 N N . PHE A 1 151 ? 3.649 1.934 -22.800 1.00 89.19 151 PHE A N 1
ATOM 1243 C CA . PHE A 1 151 ? 3.815 0.555 -22.339 1.00 89.19 151 PHE A CA 1
ATOM 1244 C C . PHE A 1 151 ? 4.371 -0.364 -23.459 1.00 89.19 151 PHE A C 1
ATOM 1246 O O . PHE A 1 151 ? 3.946 -0.229 -24.614 1.00 89.19 151 PHE A O 1
ATOM 1253 N N . PRO A 1 152 ? 5.296 -1.306 -23.167 1.00 85.25 152 PRO A N 1
ATOM 1254 C CA . PRO A 1 152 ? 5.836 -2.248 -24.155 1.00 85.25 152 PRO A CA 1
ATOM 1255 C C . PRO A 1 152 ? 4.740 -3.137 -24.753 1.00 85.25 152 PRO A C 1
ATOM 1257 O O . PRO A 1 152 ? 3.976 -3.755 -24.022 1.00 85.25 152 PRO A O 1
ATOM 1260 N N . ARG A 1 153 ? 4.631 -3.204 -26.085 1.00 78.00 153 ARG A N 1
ATOM 1261 C CA . ARG A 1 153 ? 3.402 -3.686 -26.749 1.00 78.00 153 ARG A CA 1
ATOM 1262 C C . ARG A 1 153 ? 3.301 -5.186 -26.990 1.00 78.00 153 ARG A C 1
ATOM 1264 O O . ARG A 1 153 ? 2.179 -5.670 -27.120 1.00 78.00 153 ARG A O 1
ATOM 1271 N N . LYS A 1 154 ? 4.408 -5.912 -27.176 1.00 69.00 154 LYS A N 1
ATOM 1272 C CA . LYS A 1 154 ? 4.330 -7.297 -27.678 1.00 69.00 154 LYS A CA 1
ATOM 1273 C C . LYS A 1 154 ? 4.315 -8.332 -26.563 1.00 69.00 154 LYS A C 1
ATOM 1275 O O . LYS A 1 154 ? 4.100 -9.506 -26.863 1.00 69.00 154 LYS A O 1
ATOM 1280 N N . THR A 1 155 ? 4.491 -7.925 -25.307 1.00 61.75 155 THR A N 1
ATOM 1281 C CA . THR A 1 155 ? 4.709 -8.885 -24.225 1.00 61.75 155 THR A CA 1
ATOM 1282 C C . THR A 1 155 ? 3.823 -8.622 -23.018 1.00 61.75 155 THR A C 1
ATOM 1284 O O . THR A 1 155 ? 4.008 -7.667 -22.267 1.00 61.75 155 THR A O 1
ATOM 1287 N N . PHE A 1 156 ? 2.869 -9.530 -22.818 1.00 64.75 156 PHE A N 1
ATOM 1288 C CA . PHE A 1 156 ? 2.201 -9.723 -21.538 1.00 64.75 156 PHE A CA 1
ATOM 1289 C C . PHE A 1 156 ? 3.026 -10.721 -20.736 1.00 64.75 156 PHE A C 1
ATOM 1291 O O . PHE A 1 156 ? 3.257 -11.846 -21.185 1.00 64.75 156 PHE A O 1
ATOM 1298 N N . THR A 1 157 ? 3.510 -10.307 -19.573 1.00 66.06 157 THR A N 1
ATOM 1299 C CA . THR A 1 157 ? 4.448 -11.099 -18.776 1.00 66.06 157 THR A CA 1
ATOM 1300 C C . THR A 1 157 ? 3.779 -11.570 -17.489 1.00 66.06 157 THR A C 1
ATOM 1302 O O . THR A 1 157 ? 2.896 -10.908 -16.940 1.00 66.06 157 THR A O 1
ATOM 1305 N N . ALA A 1 158 ? 4.189 -12.738 -16.984 1.00 61.28 158 ALA A N 1
ATOM 1306 C CA . ALA A 1 158 ? 3.682 -13.263 -15.713 1.00 61.28 158 ALA A CA 1
ATOM 1307 C C . ALA A 1 158 ? 3.969 -12.296 -14.549 1.00 61.28 158 ALA A C 1
ATOM 1309 O O . ALA A 1 158 ? 3.121 -12.118 -13.671 1.00 61.28 158 ALA A O 1
ATOM 1310 N N . SER A 1 159 ? 5.118 -11.610 -14.596 1.00 73.25 159 SER A N 1
ATOM 1311 C CA . SER A 1 159 ? 5.464 -10.501 -13.704 1.00 73.25 159 SER A CA 1
ATOM 1312 C C . SER A 1 159 ? 4.390 -9.409 -13.748 1.00 73.25 159 SER A C 1
ATOM 1314 O O . SER A 1 159 ? 3.922 -8.994 -12.694 1.00 73.25 159 SER A O 1
ATOM 1316 N N . GLY A 1 160 ? 3.875 -9.034 -14.925 1.00 73.06 160 GLY A N 1
ATOM 1317 C CA . GLY A 1 160 ? 2.765 -8.087 -15.084 1.00 73.06 160 GLY A CA 1
ATOM 1318 C C . GLY A 1 160 ? 1.569 -8.366 -14.161 1.00 73.06 160 GLY A C 1
ATOM 1319 O O . GLY A 1 160 ? 1.054 -7.436 -13.546 1.00 73.06 160 GLY A O 1
ATOM 1320 N N . SER A 1 161 ? 1.200 -9.639 -13.976 1.00 82.75 161 SER A N 1
ATOM 1321 C CA . SER A 1 161 ? 0.083 -10.066 -13.111 1.00 82.75 161 SER A CA 1
ATOM 1322 C C . SER A 1 161 ? 0.421 -10.228 -11.623 1.00 82.75 161 SER A C 1
ATOM 1324 O O . SER A 1 161 ? -0.484 -10.308 -10.791 1.00 82.75 161 SER A O 1
ATOM 1326 N N . TYR A 1 162 ? 1.706 -10.248 -11.257 1.00 89.06 162 TYR A N 1
ATOM 1327 C CA . TYR A 1 162 ? 2.163 -10.520 -9.890 1.00 89.06 162 TYR A CA 1
ATOM 1328 C C . TYR A 1 162 ? 1.548 -9.564 -8.860 1.00 89.06 162 TYR A C 1
ATOM 1330 O O . TYR A 1 162 ? 1.152 -9.995 -7.776 1.00 89.06 162 TYR A O 1
ATOM 1338 N N . PHE A 1 163 ? 1.389 -8.280 -9.210 1.00 90.38 163 PHE A N 1
ATOM 1339 C CA . PHE A 1 163 ? 0.812 -7.298 -8.291 1.00 90.38 163 PHE A CA 1
ATOM 1340 C C . PHE A 1 163 ? -0.619 -7.659 -7.867 1.00 90.38 163 PHE A C 1
ATOM 1342 O O . PHE A 1 163 ? -0.979 -7.374 -6.731 1.00 90.38 163 PHE A O 1
ATOM 1349 N N . LEU A 1 164 ? -1.424 -8.307 -8.726 1.00 91.06 164 LEU A N 1
ATOM 1350 C CA . LEU A 1 164 ? -2.785 -8.721 -8.371 1.00 91.06 164 LEU A CA 1
ATOM 1351 C C . LEU A 1 164 ? -2.772 -9.762 -7.258 1.00 91.06 164 LEU A C 1
ATOM 1353 O O . LEU A 1 164 ? -3.548 -9.663 -6.310 1.00 91.06 164 LEU A O 1
ATOM 1357 N N . ILE A 1 165 ? -1.873 -10.743 -7.364 1.00 92.12 165 ILE A N 1
ATOM 1358 C CA . ILE A 1 165 ? -1.723 -11.802 -6.365 1.00 92.12 165 ILE A CA 1
ATOM 1359 C C . ILE A 1 165 ? -1.346 -11.161 -5.028 1.00 92.12 165 ILE A C 1
ATOM 1361 O O . ILE A 1 165 ? -2.014 -11.390 -4.021 1.00 92.12 165 ILE A O 1
ATOM 1365 N N . ARG A 1 166 ? -0.347 -10.271 -5.022 1.00 94.62 166 ARG A N 1
ATOM 1366 C CA . ARG A 1 166 ? 0.094 -9.610 -3.784 1.00 94.62 166 ARG A CA 1
ATOM 1367 C C . ARG A 1 166 ? -0.943 -8.630 -3.240 1.00 94.62 166 ARG A C 1
ATOM 1369 O O . ARG A 1 166 ? -1.127 -8.556 -2.029 1.00 94.62 166 ARG A O 1
ATOM 1376 N N . ALA A 1 167 ? -1.678 -7.929 -4.103 1.00 94.75 167 ALA A N 1
ATOM 1377 C CA . ALA A 1 167 ? -2.775 -7.051 -3.698 1.00 94.75 167 ALA A CA 1
ATOM 1378 C C . ALA A 1 167 ? -3.894 -7.858 -3.032 1.00 94.75 167 ALA A C 1
ATOM 1380 O O . ALA A 1 167 ? -4.440 -7.424 -2.016 1.00 94.75 167 ALA A O 1
ATOM 1381 N N . SER A 1 168 ? -4.176 -9.060 -3.551 1.00 95.19 168 SER A N 1
ATOM 1382 C CA . SER A 1 168 ? -5.163 -9.974 -2.977 1.00 95.19 168 SER A CA 1
ATOM 1383 C C . SER A 1 168 ? -4.798 -10.455 -1.574 1.00 95.19 168 SER A C 1
ATOM 1385 O O . SER A 1 168 ? -5.696 -10.728 -0.788 1.00 95.19 168 SER A O 1
ATOM 1387 N N . GLU A 1 169 ? -3.512 -10.491 -1.223 1.00 93.81 169 GLU A N 1
ATOM 1388 C CA . GLU A 1 169 ? -3.025 -10.877 0.109 1.00 93.81 169 GLU A CA 1
ATOM 1389 C C . GLU A 1 169 ? -2.842 -9.682 1.063 1.00 93.81 169 GLU A C 1
ATOM 1391 O O . GLU A 1 169 ? -2.732 -9.857 2.279 1.00 93.81 169 GLU A O 1
ATOM 1396 N N . THR A 1 170 ? -2.851 -8.458 0.529 1.00 96.19 170 THR A N 1
ATOM 1397 C CA . THR A 1 170 ? -2.568 -7.223 1.271 1.00 96.19 170 THR A CA 1
ATOM 1398 C C . THR A 1 170 ? -3.756 -6.261 1.210 1.00 96.19 170 THR A C 1
ATOM 1400 O O . THR A 1 170 ? -4.687 -6.345 2.018 1.00 96.19 170 THR A O 1
ATOM 1403 N N . TRP A 1 171 ? -3.754 -5.360 0.231 1.00 97.88 171 TRP A N 1
ATOM 1404 C CA . TRP A 1 171 ? -4.676 -4.240 0.102 1.00 97.88 171 TRP A CA 1
ATOM 1405 C C . TRP A 1 171 ? -6.130 -4.651 -0.122 1.00 97.88 171 TRP A C 1
ATOM 1407 O O . TRP A 1 171 ? -7.024 -3.881 0.209 1.00 97.88 171 TRP A O 1
ATOM 1417 N N . PHE A 1 172 ? -6.423 -5.877 -0.560 1.00 97.50 172 PHE A N 1
ATOM 1418 C CA . PHE A 1 172 ? -7.813 -6.321 -0.712 1.00 97.50 172 PHE A CA 1
ATOM 1419 C C . PHE A 1 172 ? -8.582 -6.428 0.608 1.00 97.50 172 PHE A C 1
ATOM 1421 O O . PHE A 1 172 ? -9.812 -6.473 0.597 1.00 97.50 172 PHE A O 1
ATOM 1428 N N . TYR A 1 173 ? -7.880 -6.424 1.739 1.00 97.62 173 TYR A N 1
ATOM 1429 C CA . TYR A 1 173 ? -8.475 -6.460 3.071 1.00 97.62 173 TYR A CA 1
ATOM 1430 C C . TYR A 1 173 ? -8.363 -5.136 3.822 1.00 97.62 173 TYR A C 1
ATOM 1432 O O . TYR A 1 173 ? -9.009 -4.991 4.864 1.00 97.62 173 TYR A O 1
ATOM 1440 N N . THR A 1 174 ? -7.561 -4.197 3.320 1.00 98.50 174 THR A N 1
ATOM 1441 C CA . THR A 1 174 ? -7.057 -3.070 4.103 1.00 98.50 174 THR A CA 1
ATOM 1442 C C . THR A 1 174 ? -7.433 -1.742 3.470 1.00 98.50 174 THR A C 1
ATOM 1444 O O . THR A 1 174 ? -7.170 -1.501 2.292 1.00 98.50 174 THR A O 1
ATOM 1447 N N . SER A 1 175 ? -7.994 -0.865 4.295 1.00 98.62 175 SER A N 1
ATOM 1448 C CA . SER A 1 175 ? -8.088 0.568 4.030 1.00 98.62 175 SER A CA 1
ATOM 1449 C C . SER A 1 175 ? -7.399 1.332 5.147 1.00 98.62 175 SER A C 1
ATOM 1451 O O . SER A 1 175 ? -7.291 0.832 6.268 1.00 98.62 175 SER A O 1
ATOM 1453 N N . ALA A 1 176 ? -6.954 2.546 4.854 1.00 98.44 176 ALA A N 1
ATOM 1454 C CA . ALA A 1 176 ? -6.273 3.384 5.824 1.00 98.44 176 ALA A CA 1
ATOM 1455 C C . ALA A 1 176 ? -6.769 4.829 5.771 1.00 98.44 176 ALA A C 1
ATOM 1457 O O . ALA A 1 176 ? -7.197 5.307 4.719 1.00 98.44 176 ALA A O 1
ATOM 1458 N N . VAL A 1 177 ? -6.678 5.522 6.899 1.00 98.25 177 VAL A N 1
ATOM 1459 C CA . VAL A 1 177 ? -6.901 6.964 7.004 1.00 98.25 177 VAL A CA 1
ATOM 1460 C C . VAL A 1 177 ? -5.857 7.567 7.936 1.00 98.25 177 VAL A C 1
ATOM 1462 O O . VAL A 1 177 ? -5.579 7.027 9.007 1.00 98.25 177 VAL A O 1
ATOM 1465 N N . GLY A 1 178 ? -5.278 8.680 7.507 1.00 97.38 178 GLY A N 1
ATOM 1466 C CA . GLY A 1 178 ? -4.209 9.357 8.224 1.00 97.38 178 GLY A CA 1
ATOM 1467 C C . GLY A 1 178 ? -3.846 10.671 7.559 1.00 97.38 178 GLY A C 1
ATOM 1468 O O . GLY A 1 178 ? -4.672 11.253 6.858 1.00 97.38 178 GLY A O 1
ATOM 1469 N N . PHE A 1 179 ? -2.624 11.134 7.767 1.00 96.62 179 PHE A N 1
ATOM 1470 C CA . PHE A 1 179 ? -2.136 12.414 7.296 1.00 96.62 179 PHE A CA 1
ATOM 1471 C C . PHE A 1 179 ? -0.885 12.251 6.437 1.00 96.62 179 PHE A C 1
ATOM 1473 O O . PHE A 1 179 ? 0.029 11.495 6.750 1.00 96.62 179 PHE A O 1
ATOM 1480 N N . TRP A 1 180 ? -0.806 13.037 5.369 1.00 94.69 180 TRP A N 1
ATOM 1481 C CA . TRP A 1 180 ? 0.423 13.239 4.611 1.00 94.69 180 TRP A CA 1
ATOM 1482 C C . TRP A 1 180 ? 0.623 14.735 4.423 1.00 94.69 180 TRP A C 1
ATOM 1484 O O . TRP A 1 180 ? -0.245 15.420 3.894 1.00 94.69 180 TRP A O 1
ATOM 1494 N N . ASN A 1 181 ? 1.765 15.261 4.878 1.00 93.38 181 ASN A N 1
ATOM 1495 C CA . ASN A 1 181 ? 2.119 16.678 4.751 1.00 93.38 181 ASN A CA 1
ATOM 1496 C C . ASN A 1 181 ? 1.069 17.600 5.400 1.00 93.38 181 ASN A C 1
ATOM 1498 O O . ASN A 1 181 ? 0.829 18.708 4.934 1.00 93.38 181 ASN A O 1
ATOM 1502 N N . GLY A 1 182 ? 0.446 17.131 6.486 1.00 94.19 182 GLY A N 1
ATOM 1503 C CA . GLY A 1 182 ? -0.608 17.850 7.206 1.00 94.19 182 GLY A CA 1
ATOM 1504 C C . GLY A 1 182 ? -2.000 17.743 6.579 1.00 94.19 182 GLY A C 1
ATOM 1505 O O . GLY A 1 182 ? -2.960 18.221 7.179 1.00 94.19 182 GLY A O 1
ATOM 1506 N N . GLU A 1 183 ? -2.141 17.097 5.422 1.00 96.06 183 GLU A N 1
ATOM 1507 C CA . GLU A 1 183 ? -3.430 16.878 4.771 1.00 96.06 183 GLU A CA 1
ATOM 1508 C C . GLU A 1 183 ? -3.992 15.504 5.124 1.00 96.06 183 GLU A C 1
ATOM 1510 O O . GLU A 1 183 ? -3.266 14.510 5.132 1.00 96.06 183 GLU A O 1
ATOM 1515 N N . LEU A 1 184 ? -5.295 15.445 5.406 1.00 96.50 184 LEU A N 1
ATOM 1516 C CA . LEU A 1 184 ? -5.992 14.185 5.631 1.00 96.50 184 LEU A CA 1
ATOM 1517 C C . LEU A 1 184 ? -6.044 13.395 4.320 1.00 96.50 184 LEU A C 1
ATOM 1519 O O . LEU A 1 184 ? -6.594 13.864 3.324 1.00 96.50 184 LEU A O 1
ATOM 1523 N N . ILE A 1 185 ? -5.530 12.172 4.345 1.00 97.38 185 ILE A N 1
ATOM 1524 C CA . ILE A 1 185 ? -5.541 11.257 3.210 1.00 97.38 185 ILE A CA 1
ATOM 1525 C C . ILE A 1 185 ? -6.228 9.943 3.566 1.00 97.38 185 ILE A C 1
ATOM 1527 O O . ILE A 1 185 ? -6.351 9.544 4.726 1.00 97.38 185 ILE A O 1
ATOM 1531 N N . THR A 1 186 ? -6.652 9.238 2.524 1.00 97.94 186 THR A N 1
ATOM 1532 C CA . THR A 1 186 ? -7.171 7.876 2.6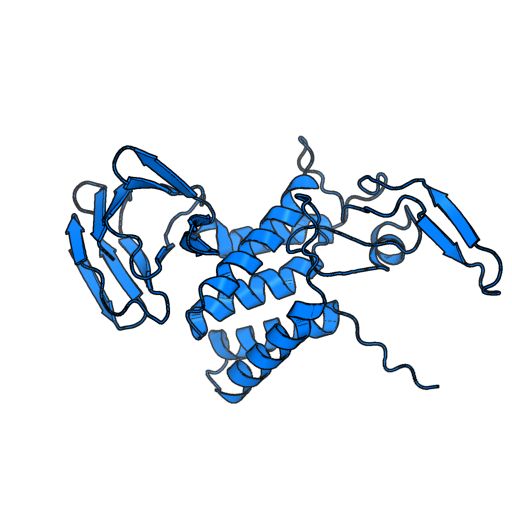23 1.00 97.94 186 THR A CA 1
ATOM 1533 C C . THR A 1 186 ? -6.420 6.975 1.659 1.00 97.94 186 THR A C 1
ATOM 1535 O O . THR A 1 186 ? -6.060 7.390 0.559 1.00 97.94 186 THR A O 1
ATOM 1538 N N . LEU A 1 187 ? -6.180 5.735 2.078 1.00 98.19 187 LEU A N 1
ATOM 1539 C CA . LEU A 1 187 ? -5.601 4.690 1.241 1.00 98.19 187 LEU A CA 1
ATOM 1540 C C . LEU A 1 187 ? -6.661 3.612 1.045 1.00 98.19 187 LEU A C 1
ATOM 1542 O O . LEU A 1 187 ? -7.230 3.104 2.015 1.00 98.19 187 LEU A O 1
ATOM 1546 N N . ASN A 1 188 ? -6.928 3.269 -0.214 1.00 97.62 188 ASN A N 1
ATOM 1547 C CA . ASN A 1 188 ? -7.937 2.282 -0.596 1.00 97.62 188 ASN A CA 1
ATOM 1548 C C . ASN A 1 188 ? -9.333 2.542 0.014 1.00 97.62 188 ASN A C 1
ATOM 1550 O O . ASN A 1 188 ? -10.031 1.616 0.441 1.00 97.62 188 ASN A O 1
ATOM 1554 N N . ALA A 1 189 ? -9.709 3.812 0.132 1.00 98.06 189 ALA A N 1
ATOM 1555 C CA . ALA A 1 189 ? -10.981 4.277 0.669 1.00 98.06 189 ALA A CA 1
ATOM 1556 C C . ALA A 1 189 ? -11.235 5.723 0.229 1.00 98.06 189 ALA A C 1
ATOM 1558 O O . ALA A 1 189 ? -10.346 6.368 -0.322 1.00 98.06 189 ALA A O 1
ATOM 1559 N N . THR A 1 190 ? -12.425 6.228 0.527 1.00 97.81 190 THR A N 1
ATOM 1560 C CA . THR A 1 190 ? -12.780 7.648 0.478 1.00 97.81 190 THR A CA 1
ATOM 1561 C C . THR A 1 190 ? -13.480 8.060 1.770 1.00 97.81 190 THR A C 1
ATOM 1563 O O . THR A 1 190 ? -14.041 7.225 2.484 1.00 97.81 190 THR A O 1
ATOM 1566 N N . ILE A 1 191 ? -13.451 9.359 2.080 1.00 96.62 191 ILE A N 1
ATOM 1567 C CA . ILE A 1 191 ? -14.279 9.959 3.131 1.00 96.62 191 ILE A CA 1
ATOM 1568 C C . ILE A 1 191 ? -15.358 10.809 2.466 1.00 96.62 191 ILE A C 1
ATOM 1570 O O . ILE A 1 191 ? -15.063 11.763 1.750 1.00 96.62 191 ILE A O 1
ATOM 1574 N N . GLU A 1 192 ? -16.610 10.442 2.711 1.00 95.81 192 GLU A N 1
ATOM 1575 C CA . GLU A 1 192 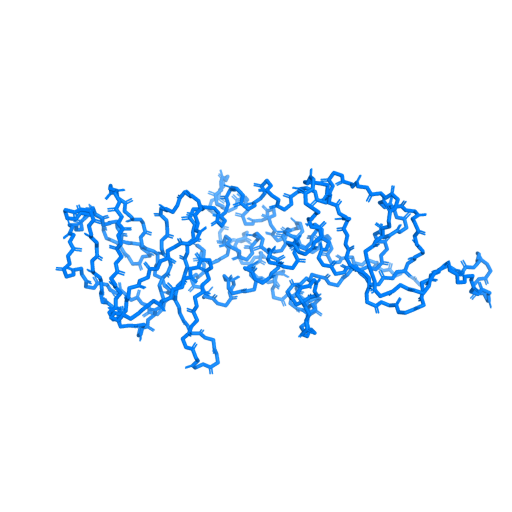? -17.804 11.175 2.302 1.00 95.81 192 GLU A CA 1
ATOM 1576 C C . GLU A 1 192 ? -18.266 12.139 3.412 1.00 95.81 192 GLU A C 1
ATOM 1578 O O . GLU A 1 192 ? -17.716 12.176 4.521 1.00 95.81 192 GLU A O 1
ATOM 1583 N N . GLU A 1 193 ? -19.320 12.910 3.127 1.00 91.25 193 GLU A N 1
ATOM 1584 C CA . GLU A 1 193 ? -19.949 13.817 4.090 1.00 91.25 193 GLU A CA 1
ATOM 1585 C C . GLU A 1 193 ? -20.266 13.136 5.434 1.00 91.25 193 GLU A C 1
ATOM 1587 O O . GLU A 1 193 ? -20.641 11.962 5.513 1.00 91.25 193 GLU A O 1
ATOM 1592 N N . GLY A 1 194 ? -20.118 13.896 6.523 1.00 88.94 194 GLY A N 1
ATOM 1593 C CA . GLY A 1 194 ? -20.343 13.386 7.877 1.00 88.94 194 GLY A CA 1
ATOM 1594 C C . GLY A 1 194 ? -19.283 12.383 8.344 1.00 88.94 194 GLY A C 1
ATOM 1595 O O . GLY A 1 194 ? -19.582 11.531 9.181 1.00 88.94 194 GLY A O 1
ATOM 1596 N N . SER A 1 195 ? -18.062 12.460 7.807 1.00 94.81 195 SER A N 1
ATOM 1597 C CA . SER A 1 195 ? -16.934 11.583 8.151 1.00 94.81 195 SER A CA 1
ATOM 1598 C C . SER A 1 195 ? -17.214 10.099 7.900 1.00 94.81 195 SER A C 1
ATOM 1600 O O . SER A 1 195 ? -16.800 9.231 8.675 1.00 94.81 195 SER A O 1
ATOM 1602 N N . LYS A 1 196 ? -17.983 9.795 6.851 1.00 97.38 196 LYS A N 1
ATOM 1603 C CA . LYS A 1 196 ? -18.296 8.419 6.471 1.00 97.38 196 LYS A CA 1
ATOM 1604 C C . LYS A 1 196 ? -17.156 7.855 5.625 1.00 97.38 196 LYS A C 1
ATOM 1606 O O . LYS A 1 196 ? -16.959 8.288 4.498 1.00 97.38 196 LYS A O 1
ATOM 1611 N N . LEU A 1 197 ? -16.427 6.879 6.157 1.00 98.12 197 LEU A N 1
ATOM 1612 C CA . LEU A 1 197 ? -15.389 6.164 5.425 1.00 98.12 197 LEU A CA 1
ATOM 1613 C C . LEU A 1 197 ? -16.019 5.049 4.588 1.00 98.12 197 LEU A C 1
ATOM 1615 O O . LEU A 1 197 ? -16.683 4.154 5.120 1.00 98.12 197 LEU A O 1
ATOM 1619 N N . VAL A 1 198 ? -15.779 5.093 3.280 1.00 98.12 198 VAL A N 1
ATOM 1620 C CA . VAL A 1 198 ? -16.170 4.058 2.322 1.00 98.12 198 VAL A CA 1
ATOM 1621 C C . VAL A 1 198 ? -14.914 3.333 1.867 1.00 98.12 198 VAL A C 1
ATOM 1623 O O . VAL A 1 198 ? -14.072 3.895 1.175 1.00 98.12 198 VAL A O 1
ATOM 1626 N N . SER A 1 199 ? -14.769 2.076 2.283 1.00 98.06 199 SER A N 1
ATOM 1627 C CA . SER A 1 199 ? -13.648 1.237 1.859 1.00 98.06 199 SER A CA 1
ATOM 1628 C C . SER A 1 199 ? -13.805 0.804 0.400 1.00 98.06 199 SER A C 1
ATOM 1630 O O . SER A 1 199 ? -14.898 0.439 -0.037 1.00 98.06 199 SER A O 1
ATOM 1632 N N . HIS A 1 200 ? -12.696 0.795 -0.338 1.00 97.19 200 HIS A N 1
ATOM 1633 C CA . HIS A 1 200 ? -12.592 0.203 -1.674 1.00 97.19 200 HIS A CA 1
ATOM 1634 C C . HIS A 1 200 ? -11.921 -1.179 -1.656 1.00 97.19 200 HIS A C 1
ATOM 1636 O O . HIS A 1 200 ? -11.780 -1.813 -2.701 1.00 97.19 200 HIS A O 1
ATOM 1642 N N . ALA A 1 201 ? -11.554 -1.683 -0.474 1.00 97.38 201 ALA A N 1
ATOM 1643 C CA . ALA A 1 201 ? -11.003 -3.018 -0.303 1.00 97.38 201 ALA A CA 1
ATOM 1644 C C . ALA A 1 201 ? -12.105 -4.077 -0.544 1.00 97.38 201 ALA A C 1
ATOM 1646 O O . ALA A 1 201 ? -13.077 -4.119 0.218 1.00 97.38 201 ALA A O 1
ATOM 1647 N N . PRO A 1 202 ? -11.982 -4.972 -1.550 1.00 96.50 202 PRO A N 1
ATOM 1648 C CA . PRO A 1 202 ? -13.030 -5.944 -1.896 1.00 96.50 202 PRO A CA 1
ATOM 1649 C C . PRO A 1 202 ? -13.449 -6.868 -0.747 1.00 96.50 202 PRO A C 1
ATOM 1651 O O . PRO A 1 202 ? -14.571 -7.376 -0.706 1.00 96.50 202 PRO A O 1
ATOM 1654 N N . HIS A 1 203 ? -12.540 -7.105 0.192 1.00 96.81 203 HIS A N 1
ATOM 1655 C CA . HIS A 1 203 ? -12.737 -7.952 1.355 1.00 96.81 203 HIS A CA 1
ATOM 1656 C C . HIS A 1 203 ? -12.421 -7.193 2.641 1.00 96.81 203 HIS A C 1
ATOM 1658 O O . HIS A 1 203 ? -11.837 -7.769 3.556 1.00 96.81 203 HIS A O 1
ATOM 1664 N N . PHE A 1 204 ? -12.785 -5.909 2.702 1.00 97.88 204 PHE A N 1
ATOM 1665 C CA . PHE A 1 204 ? -12.507 -5.018 3.825 1.00 97.88 204 PHE A CA 1
ATOM 1666 C C . PHE A 1 204 ? -12.701 -5.693 5.190 1.00 97.88 204 PHE A C 1
ATOM 1668 O O . PHE A 1 204 ? -13.797 -6.119 5.557 1.00 97.88 204 PHE A O 1
ATOM 1675 N N . LYS A 1 205 ? -11.599 -5.814 5.931 1.00 97.50 205 LYS A N 1
ATOM 1676 C CA . LYS A 1 205 ? -11.533 -6.402 7.279 1.00 97.50 205 LYS A CA 1
ATOM 1677 C C . LYS A 1 205 ? -10.584 -5.645 8.199 1.00 97.50 205 LYS A C 1
ATOM 1679 O O . LYS A 1 205 ? -10.680 -5.805 9.414 1.00 97.50 205 LYS A O 1
ATOM 1684 N N . LYS A 1 206 ? -9.680 -4.847 7.631 1.00 98.25 206 LYS A N 1
ATOM 1685 C CA . LYS A 1 206 ? -8.636 -4.117 8.337 1.00 98.25 206 LYS A CA 1
ATOM 1686 C C . LYS A 1 206 ? -8.768 -2.635 8.036 1.00 98.25 206 LYS A C 1
ATOM 1688 O O . LYS A 1 206 ? -8.723 -2.226 6.878 1.00 98.25 206 LYS A O 1
ATOM 1693 N N . LEU A 1 207 ? -8.902 -1.841 9.083 1.00 98.56 207 LEU A N 1
ATOM 1694 C CA . LEU A 1 207 ? -8.806 -0.395 9.018 1.00 98.56 207 LEU A CA 1
ATOM 1695 C C . LEU A 1 207 ? -7.529 0.032 9.730 1.00 98.56 207 LEU A C 1
ATOM 1697 O O . LEU A 1 207 ? -7.326 -0.316 10.888 1.00 98.56 207 LEU A O 1
ATOM 1701 N N . VAL A 1 208 ? -6.683 0.798 9.060 1.00 98.44 208 VAL A N 1
ATOM 1702 C CA . VAL A 1 208 ? -5.557 1.476 9.698 1.00 98.44 208 VAL A CA 1
ATOM 1703 C C . VAL A 1 208 ? -5.938 2.925 9.964 1.00 98.44 208 VAL A C 1
ATOM 1705 O O . VAL A 1 208 ? -6.480 3.590 9.084 1.00 98.44 208 VAL A O 1
ATOM 1708 N N . VAL A 1 209 ? -5.656 3.410 11.168 1.00 97.81 209 VAL A N 1
ATOM 1709 C CA . VAL A 1 209 ? -5.946 4.786 11.575 1.00 97.81 209 VAL A CA 1
ATOM 1710 C C . VAL A 1 209 ? -4.728 5.445 12.211 1.00 97.81 209 VAL A C 1
ATOM 1712 O O . VAL A 1 209 ? -4.063 4.853 13.068 1.00 97.81 209 VAL A O 1
ATOM 1715 N N . GLU A 1 210 ? -4.458 6.685 11.813 1.00 96.38 210 GLU A N 1
ATOM 1716 C CA . GLU A 1 210 ? -3.528 7.557 12.527 1.00 96.38 210 GLU A CA 1
ATOM 1717 C C . GLU A 1 210 ? -4.192 8.355 13.645 1.00 96.38 210 GLU A C 1
ATOM 1719 O O . GLU A 1 210 ? -5.413 8.490 13.734 1.00 96.38 210 GLU A O 1
ATOM 1724 N N . LYS A 1 211 ? -3.347 8.913 14.510 1.00 94.94 211 LYS A N 1
ATOM 1725 C CA . LYS A 1 211 ? -3.747 9.826 15.572 1.00 94.94 211 LYS A CA 1
ATOM 1726 C C . LYS A 1 211 ? -4.341 11.114 15.006 1.00 94.94 211 LYS A C 1
ATOM 1728 O O . LYS A 1 211 ? -3.782 11.711 14.092 1.00 94.94 211 LYS A O 1
ATOM 1733 N N . GLY A 1 212 ? -5.425 11.587 15.622 1.00 93.75 212 GLY A N 1
ATOM 1734 C CA . GLY A 1 212 ? -6.001 12.897 15.316 1.00 93.75 212 GLY A CA 1
ATOM 1735 C C . GLY A 1 212 ? -6.847 12.948 14.044 1.00 93.75 212 GLY A C 1
ATOM 1736 O O . GLY A 1 212 ? -7.245 14.037 13.640 1.00 93.75 212 GLY A O 1
ATOM 1737 N N . VAL A 1 213 ? -7.167 11.800 13.433 1.00 95.94 213 VAL A N 1
ATOM 1738 C CA . VAL A 1 213 ? -8.117 11.728 12.307 1.00 95.94 213 VAL A CA 1
ATOM 1739 C C . VAL A 1 213 ? -9.524 12.183 12.735 1.00 95.94 213 VAL A C 1
ATOM 1741 O O . VAL A 1 213 ? -10.308 12.660 11.914 1.00 95.94 213 VAL A O 1
ATOM 1744 N N . GLY A 1 214 ? -9.846 12.093 14.029 1.00 95.62 214 GLY A N 1
ATOM 1745 C CA . GLY A 1 214 ? -11.138 12.467 14.582 1.00 95.62 214 GLY A CA 1
ATOM 1746 C C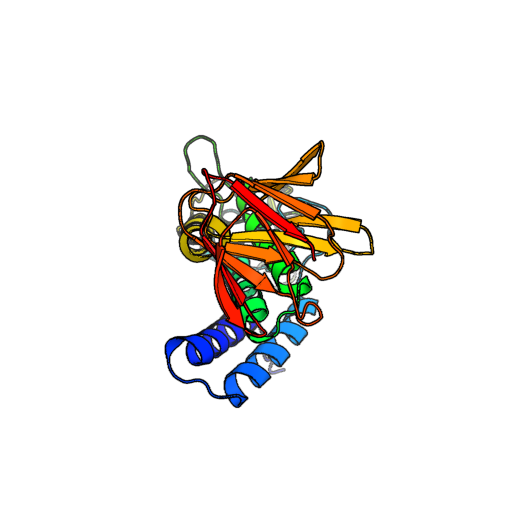 . GLY A 1 214 ? -12.196 11.383 14.384 1.00 95.62 214 GLY A C 1
ATOM 1747 O O . GLY A 1 214 ? -11.932 10.186 14.505 1.00 95.62 214 GLY A O 1
ATOM 1748 N N . ARG A 1 215 ? -13.441 11.801 14.134 1.00 97.19 215 ARG A N 1
ATOM 1749 C CA . ARG A 1 215 ? -14.578 10.880 14.019 1.00 97.19 215 ARG A CA 1
ATOM 1750 C C . ARG A 1 215 ? -14.542 10.139 12.687 1.00 97.19 215 ARG A C 1
ATOM 1752 O O . ARG A 1 215 ? -14.496 10.779 11.646 1.00 97.19 215 ARG A O 1
ATOM 1759 N N . ILE A 1 216 ? -14.710 8.819 12.714 1.00 97.69 216 ILE A N 1
ATOM 1760 C CA . ILE A 1 216 ? -14.896 7.982 11.523 1.00 97.69 216 ILE A CA 1
ATOM 1761 C C . ILE A 1 216 ? -16.178 7.164 11.688 1.00 97.69 216 ILE A C 1
ATOM 1763 O O . ILE A 1 216 ? -16.363 6.450 12.677 1.00 97.69 216 ILE A O 1
ATOM 1767 N N . ASN A 1 217 ? -17.072 7.252 10.707 1.00 97.44 217 ASN A N 1
ATOM 1768 C CA . ASN A 1 217 ? -18.283 6.443 10.615 1.00 97.44 217 ASN A CA 1
ATOM 1769 C C . ASN A 1 217 ? -18.123 5.433 9.479 1.00 97.44 217 ASN A C 1
ATOM 1771 O O . ASN A 1 217 ? -17.742 5.813 8.379 1.00 97.44 217 ASN A O 1
ATOM 1775 N N . LEU A 1 218 ? -18.437 4.161 9.706 1.00 96.31 218 LEU A N 1
ATOM 1776 C CA . LEU A 1 218 ? -18.310 3.141 8.667 1.00 96.31 218 LEU A CA 1
ATOM 1777 C C . LEU A 1 218 ? -19.421 2.090 8.749 1.00 96.31 218 LEU A C 1
ATOM 1779 O O . LEU A 1 218 ? -19.929 1.754 9.825 1.00 96.31 218 LEU A O 1
ATOM 1783 N N . GLU A 1 219 ? -19.798 1.571 7.586 1.00 95.50 219 GLU A N 1
ATOM 1784 C CA . GLU A 1 219 ? -20.696 0.426 7.461 1.00 95.50 219 GLU A CA 1
ATOM 1785 C C . GLU A 1 219 ? -19.860 -0.846 7.367 1.00 95.50 219 GLU A C 1
ATOM 1787 O O . GLU A 1 219 ? -18.991 -0.969 6.508 1.00 95.50 219 GLU A O 1
ATOM 1792 N N . HIS A 1 220 ? -20.101 -1.792 8.272 1.00 95.94 220 HIS A N 1
ATOM 1793 C CA . HIS A 1 220 ? -19.360 -3.049 8.309 1.00 95.94 220 HIS A CA 1
ATOM 1794 C C . HIS A 1 220 ? -20.210 -4.162 8.896 1.00 95.94 220 HIS A C 1
ATOM 1796 O O . HIS A 1 220 ? -20.981 -3.952 9.835 1.00 95.94 220 HIS A O 1
ATOM 1802 N N . LYS A 1 221 ? -20.053 -5.371 8.362 1.00 94.12 221 LYS A N 1
ATOM 1803 C CA . LYS A 1 221 ? -20.708 -6.571 8.886 1.00 94.12 221 LYS A CA 1
ATOM 1804 C C . LYS A 1 221 ? -19.672 -7.440 9.587 1.00 94.12 221 LYS A C 1
ATOM 1806 O O . LYS A 1 221 ? -18.647 -7.782 9.012 1.00 94.12 221 LYS A O 1
ATOM 1811 N N . GLY A 1 222 ? -19.980 -7.850 10.815 1.00 94.69 222 GLY A N 1
ATOM 1812 C CA . GLY A 1 222 ? -19.101 -8.706 11.607 1.00 94.69 222 GLY A CA 1
ATOM 1813 C C . GLY A 1 222 ? -18.074 -7.909 12.405 1.00 94.69 222 GLY A C 1
ATOM 1814 O O . GLY A 1 222 ? -18.425 -6.927 13.059 1.00 94.69 222 GLY A O 1
ATOM 1815 N N . VAL A 1 223 ? -16.829 -8.382 12.399 1.00 97.56 223 VAL A N 1
ATOM 1816 C CA . VAL A 1 223 ? -15.718 -7.828 13.184 1.00 97.56 223 VAL A CA 1
ATOM 1817 C C . VAL A 1 223 ? -14.775 -7.066 12.261 1.00 97.56 223 VAL A C 1
ATOM 1819 O O . VAL A 1 223 ? -14.415 -7.572 11.199 1.00 97.56 223 VAL A O 1
ATOM 1822 N N . LEU A 1 224 ? -14.393 -5.857 12.663 1.00 98.19 224 LEU A N 1
ATOM 1823 C CA . LEU A 1 224 ? -13.359 -5.051 12.023 1.00 98.19 224 LEU A CA 1
ATOM 1824 C C . LEU A 1 224 ? -12.092 -5.068 12.877 1.00 98.19 224 LEU A C 1
ATOM 1826 O O . LEU A 1 224 ? -12.158 -4.859 14.091 1.00 98.19 224 LEU A O 1
ATOM 1830 N N . GLU A 1 225 ? -10.946 -5.282 12.239 1.00 98.19 225 GLU A N 1
ATOM 1831 C CA . GLU A 1 225 ? -9.634 -5.114 12.855 1.00 98.19 225 GLU A CA 1
ATOM 1832 C C . GLU A 1 225 ? -9.168 -3.676 12.638 1.00 98.19 225 GLU A C 1
ATOM 1834 O O . GLU A 1 225 ? -8.959 -3.254 11.504 1.00 98.19 225 GLU A O 1
ATOM 1839 N N . ILE A 1 226 ? -9.007 -2.914 13.712 1.00 98.19 226 ILE A N 1
ATOM 1840 C CA . ILE A 1 226 ? -8.540 -1.532 13.653 1.00 98.19 226 ILE A CA 1
ATOM 1841 C C . ILE A 1 226 ? -7.102 -1.490 14.151 1.00 98.19 226 ILE A C 1
ATOM 1843 O O . ILE A 1 226 ? -6.846 -1.760 15.322 1.00 98.19 226 ILE A O 1
ATOM 1847 N N . TYR A 1 227 ? -6.167 -1.168 13.270 1.00 98.00 227 TYR A N 1
ATOM 1848 C CA . TYR A 1 227 ? -4.748 -1.041 13.571 1.00 98.00 227 TYR A CA 1
ATOM 1849 C C . TYR A 1 227 ? -4.379 0.423 13.781 1.00 98.00 227 TYR A C 1
ATOM 1851 O O . TYR A 1 227 ? -4.779 1.292 13.008 1.00 98.00 227 TYR A O 1
ATOM 1859 N N . LYS A 1 228 ? -3.607 0.677 14.833 1.00 96.88 228 LYS A N 1
ATOM 1860 C CA . LYS A 1 228 ? -3.237 2.020 15.282 1.00 96.88 228 LYS A CA 1
ATOM 1861 C C . LYS A 1 228 ? -1.847 2.377 14.766 1.00 96.88 228 LYS A C 1
ATOM 1863 O O . LYS A 1 228 ? -0.976 1.505 14.752 1.00 96.88 228 LYS A O 1
ATOM 1868 N N . SER A 1 229 ? -1.628 3.625 14.362 1.00 95.81 229 SER A N 1
ATOM 1869 C CA . SER A 1 229 ? -0.264 4.133 14.166 1.00 95.81 229 SER A CA 1
ATOM 1870 C C . SER A 1 229 ? 0.484 4.240 15.499 1.00 95.81 229 SER A C 1
ATOM 1872 O O . SER A 1 229 ? -0.130 4.186 16.568 1.00 95.81 229 SER A O 1
ATOM 1874 N N . ALA A 1 230 ? 1.810 4.392 15.447 1.00 93.56 230 ALA A N 1
ATOM 1875 C CA . ALA A 1 230 ? 2.675 4.384 16.631 1.00 93.56 230 ALA A CA 1
ATOM 1876 C C . ALA A 1 230 ? 2.241 5.396 17.710 1.00 93.56 230 ALA A C 1
ATOM 1878 O O . ALA A 1 230 ? 2.373 5.145 18.909 1.00 93.56 230 ALA A O 1
ATOM 1879 N N . GLU A 1 231 ? 1.702 6.543 17.292 1.00 92.81 231 GLU A N 1
ATOM 1880 C CA . GLU A 1 231 ? 1.299 7.615 18.201 1.00 92.81 231 GLU A CA 1
ATOM 1881 C C . GLU A 1 231 ? -0.124 7.468 18.761 1.00 92.81 231 GLU A C 1
ATOM 1883 O O . GLU A 1 231 ? -0.470 8.134 19.745 1.00 92.81 231 GLU A O 1
ATOM 1888 N N . LEU A 1 232 ? -0.960 6.620 18.157 1.00 94.31 232 LEU A N 1
ATOM 1889 C CA . LEU A 1 232 ? -2.353 6.432 18.545 1.00 94.31 232 LEU A CA 1
ATOM 1890 C C . LEU A 1 232 ? -2.472 5.322 19.595 1.00 94.31 232 LEU A C 1
ATOM 1892 O O . LEU A 1 232 ? -2.471 4.134 19.288 1.00 94.31 232 LEU A O 1
ATOM 1896 N N . LYS A 1 233 ? -2.609 5.705 20.864 1.00 88.50 233 LYS A N 1
ATOM 1897 C CA . LYS A 1 233 ? -2.669 4.737 21.975 1.00 88.50 233 LYS A CA 1
ATOM 1898 C C . LYS A 1 233 ? -4.054 4.111 22.142 1.00 88.50 233 LYS A C 1
ATOM 1900 O O . LYS A 1 233 ? -4.194 2.904 22.366 1.00 88.50 233 LYS A O 1
ATOM 1905 N N . GLU A 1 234 ? -5.091 4.927 22.013 1.00 90.75 234 GLU A N 1
ATOM 1906 C CA . GLU A 1 234 ? -6.471 4.549 22.300 1.00 90.75 234 GLU A CA 1
ATOM 1907 C C . GLU A 1 234 ? -7.401 4.999 21.184 1.00 90.75 234 GLU A C 1
ATOM 1909 O O . GLU A 1 234 ? -7.113 5.946 20.465 1.00 90.75 234 GLU A O 1
ATOM 1914 N N . ILE A 1 235 ? -8.509 4.280 21.036 1.00 94.44 235 ILE A N 1
ATOM 1915 C CA . ILE A 1 235 ? -9.585 4.612 20.109 1.00 94.44 235 ILE A CA 1
ATOM 1916 C C . ILE A 1 235 ? -10.869 4.540 20.915 1.00 94.44 235 ILE A C 1
ATOM 1918 O O . ILE A 1 235 ? -11.125 3.532 21.579 1.00 94.44 235 ILE A O 1
ATOM 1922 N N . GLU A 1 236 ? -11.688 5.577 20.827 1.00 96.56 236 GLU A N 1
ATOM 1923 C CA . GLU A 1 236 ? -13.023 5.560 21.404 1.00 96.56 236 GLU A CA 1
ATOM 1924 C C . GLU A 1 236 ? -13.995 4.931 20.402 1.00 96.56 236 GLU A C 1
ATOM 1926 O O . GLU A 1 236 ? -14.075 5.350 19.248 1.00 96.56 236 GLU A O 1
ATOM 1931 N N . VAL A 1 237 ? -14.746 3.913 20.826 1.00 96.62 237 VAL A N 1
ATOM 1932 C CA . VAL A 1 237 ? -15.782 3.281 19.998 1.00 96.62 237 VAL A CA 1
ATOM 1933 C C . VAL A 1 237 ? -17.144 3.805 20.434 1.00 96.62 237 VAL A C 1
ATOM 1935 O O . VAL A 1 237 ? -17.714 3.349 21.420 1.00 96.62 237 VAL A O 1
ATOM 1938 N N . LEU A 1 238 ? -17.678 4.757 19.670 1.00 96.38 238 LEU A N 1
ATOM 1939 C CA . LEU A 1 238 ? -18.990 5.367 19.909 1.00 96.38 238 LEU A CA 1
ATOM 1940 C C . LEU A 1 238 ? -20.145 4.449 19.485 1.00 96.38 238 LEU A C 1
ATOM 1942 O O . LEU A 1 238 ? -21.256 4.545 20.005 1.00 96.38 238 LEU A O 1
ATOM 1946 N N . LYS A 1 239 ? -19.908 3.579 18.496 1.00 96.38 239 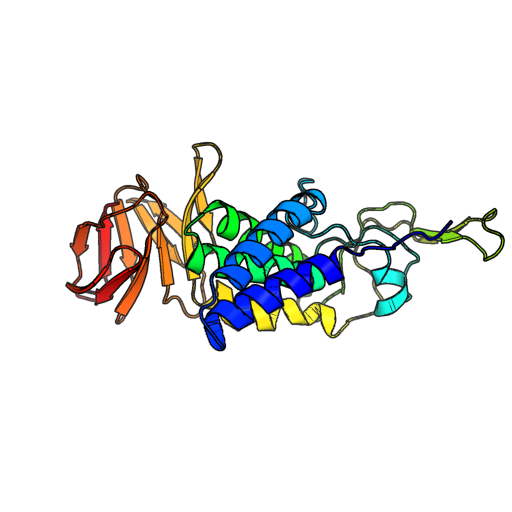LYS A N 1
ATOM 1947 C CA . LYS A 1 239 ? -20.876 2.576 18.043 1.00 96.38 239 LYS A CA 1
ATOM 1948 C C . LYS A 1 239 ? -20.165 1.294 17.642 1.00 96.38 239 LYS A C 1
ATOM 1950 O O . LYS A 1 239 ? -19.248 1.326 16.827 1.00 96.38 239 LYS A O 1
ATOM 1955 N N . GLY A 1 240 ? -20.647 0.175 18.168 1.00 96.62 240 GLY A N 1
ATOM 1956 C CA . GLY A 1 240 ? -19.990 -1.125 18.075 1.00 96.62 240 GLY A CA 1
ATOM 1957 C C . GLY A 1 240 ? -19.611 -1.632 19.462 1.00 96.62 240 GLY A C 1
ATOM 1958 O O . GLY A 1 240 ? -19.844 -0.961 20.463 1.00 96.62 240 GLY A O 1
ATOM 1959 N N . GLU A 1 241 ? -19.048 -2.830 19.511 1.00 97.06 241 GLU A N 1
ATOM 1960 C CA . GLU A 1 241 ? -18.596 -3.482 20.737 1.00 97.06 241 GLU A CA 1
ATOM 1961 C C . GLU A 1 241 ? -17.113 -3.827 20.592 1.00 97.06 241 GLU A C 1
ATOM 1963 O O . GLU A 1 241 ? -16.720 -4.508 19.641 1.00 97.06 241 GLU A O 1
ATOM 1968 N N . ILE A 1 242 ? -16.280 -3.351 21.520 1.00 97.31 242 ILE A N 1
ATOM 1969 C CA . ILE A 1 242 ? -14.870 -3.742 21.578 1.00 97.31 242 ILE A CA 1
ATOM 1970 C C . ILE A 1 242 ? -14.806 -5.176 22.098 1.00 97.31 242 ILE A C 1
ATOM 1972 O O . ILE A 1 242 ? -15.164 -5.438 23.242 1.00 97.31 242 ILE A O 1
ATOM 1976 N N . ILE A 1 243 ? -14.309 -6.094 21.271 1.00 97.50 243 ILE A N 1
ATOM 1977 C CA . ILE A 1 243 ? -14.118 -7.501 21.661 1.00 97.50 243 ILE A CA 1
ATOM 1978 C C . ILE A 1 243 ? -12.670 -7.797 22.067 1.00 97.50 243 ILE A C 1
ATOM 1980 O O . ILE A 1 243 ? -12.395 -8.782 22.743 1.00 97.50 243 ILE A O 1
ATOM 1984 N N . PHE A 1 244 ? -11.731 -6.952 21.638 1.00 96.94 244 PHE A N 1
ATOM 1985 C CA . PHE A 1 244 ? -10.319 -7.030 21.996 1.00 96.94 244 PHE A CA 1
ATOM 1986 C C . PHE A 1 244 ? -9.677 -5.659 21.808 1.00 96.94 244 PHE A C 1
ATOM 1988 O O . PHE A 1 244 ? -9.972 -4.965 20.837 1.00 96.94 244 PHE A O 1
ATOM 1995 N N . ASN A 1 245 ? -8.766 -5.281 22.697 1.00 95.81 245 ASN A N 1
ATOM 1996 C CA . ASN A 1 245 ? -7.999 -4.049 22.577 1.00 95.81 245 ASN A CA 1
ATOM 1997 C C . ASN A 1 245 ? -6.608 -4.255 23.173 1.00 95.81 245 ASN A C 1
ATOM 1999 O O . ASN A 1 245 ? -6.472 -4.750 24.289 1.00 95.81 245 ASN A O 1
ATOM 2003 N N . ASN A 1 246 ? -5.582 -3.854 22.434 1.00 93.81 246 ASN A N 1
ATOM 2004 C CA . ASN A 1 246 ? -4.228 -3.696 22.946 1.00 93.81 246 ASN A CA 1
ATOM 2005 C C . ASN A 1 246 ? -3.591 -2.436 22.343 1.00 93.81 246 ASN A C 1
ATOM 2007 O O . ASN A 1 246 ? -4.240 -1.697 21.605 1.00 93.81 246 ASN A O 1
ATOM 2011 N N . LEU A 1 247 ? -2.314 -2.191 22.632 1.00 90.69 247 LEU A N 1
ATOM 2012 C CA . LEU A 1 247 ? -1.601 -1.010 22.131 1.00 90.69 247 LEU A CA 1
ATOM 2013 C C . LEU A 1 247 ? -1.558 -0.907 20.596 1.00 90.69 247 LEU A C 1
ATOM 2015 O O . LEU A 1 247 ? -1.501 0.196 20.077 1.00 90.69 247 LEU A O 1
ATOM 2019 N N . ASN A 1 248 ? -1.643 -2.025 19.871 1.00 92.12 248 ASN A N 1
ATOM 2020 C CA . ASN A 1 248 ? -1.424 -2.064 18.421 1.00 92.12 248 ASN A CA 1
ATOM 2021 C C . ASN A 1 248 ? -2.723 -2.180 17.617 1.00 92.12 248 ASN A C 1
ATOM 2023 O O . ASN A 1 248 ? -2.787 -1.754 16.462 1.00 92.12 248 ASN A O 1
ATOM 2027 N N . LYS A 1 249 ? -3.745 -2.823 18.190 1.00 95.38 249 LYS A N 1
ATOM 2028 C CA . LYS A 1 249 ? -4.996 -3.123 17.501 1.00 95.38 249 LYS A CA 1
ATOM 2029 C C . LYS A 1 249 ? -6.201 -3.163 18.435 1.00 95.38 249 LYS A C 1
ATOM 2031 O O . LYS A 1 249 ? -6.116 -3.618 19.576 1.00 95.38 249 LYS A O 1
ATOM 2036 N N . THR A 1 250 ? -7.344 -2.785 17.882 1.00 97.62 250 THR A N 1
ATOM 2037 C CA . THR A 1 250 ? -8.672 -2.919 18.478 1.00 97.62 250 THR A CA 1
ATOM 2038 C C . THR A 1 250 ? -9.539 -3.759 17.550 1.00 97.62 250 THR A C 1
ATOM 2040 O O . THR A 1 250 ? -9.628 -3.475 16.362 1.00 97.62 250 THR A O 1
ATOM 2043 N N . LEU A 1 251 ? -10.194 -4.792 18.069 1.00 98.06 251 LEU A N 1
ATOM 2044 C CA . LEU A 1 251 ? -11.218 -5.529 17.339 1.00 98.06 251 LEU A CA 1
ATOM 2045 C C . LEU A 1 251 ? -12.588 -4.990 17.737 1.00 98.06 251 LEU A C 1
ATOM 2047 O O . LEU A 1 251 ? -12.926 -4.970 18.924 1.00 98.06 251 LEU A O 1
ATOM 2051 N N . VAL A 1 252 ? -13.376 -4.584 16.747 1.00 98.06 252 VAL A N 1
ATOM 2052 C CA . VAL A 1 252 ? -14.699 -3.995 16.967 1.00 98.06 252 VAL A CA 1
ATOM 2053 C C . VAL A 1 252 ? -15.749 -4.799 16.220 1.00 98.06 252 VAL A C 1
ATOM 2055 O O . VAL A 1 252 ? -15.699 -4.931 14.999 1.00 98.06 252 VAL A O 1
ATOM 2058 N N . LYS A 1 253 ? -16.726 -5.330 16.950 1.00 97.75 253 LYS A N 1
ATOM 2059 C CA . LYS A 1 253 ? -17.913 -5.958 16.376 1.00 97.75 253 LYS A CA 1
ATOM 2060 C C . LYS A 1 253 ? -18.952 -4.883 16.066 1.00 97.75 253 LYS A C 1
ATOM 2062 O O . LYS A 1 253 ? -19.292 -4.069 16.922 1.00 97.75 253 LYS A O 1
ATOM 2067 N N . ALA A 1 254 ? -19.459 -4.873 14.838 1.00 95.88 254 ALA A N 1
ATOM 2068 C CA . ALA A 1 254 ? -20.414 -3.866 14.392 1.00 95.88 254 ALA A CA 1
ATOM 2069 C C . ALA A 1 254 ? -21.764 -3.969 15.122 1.00 95.88 254 ALA A C 1
ATOM 2071 O O . ALA A 1 254 ? -22.320 -5.058 15.275 1.00 95.88 254 ALA A O 1
ATOM 2072 N N . ALA A 1 255 ? -22.337 -2.820 15.491 1.00 94.31 255 ALA A N 1
ATOM 2073 C CA . ALA A 1 255 ? -23.678 -2.724 16.062 1.00 94.31 255 ALA A CA 1
ATOM 2074 C C . ALA A 1 255 ? -24.670 -2.302 14.970 1.00 94.31 255 ALA A C 1
ATOM 2076 O O . ALA A 1 255 ? -24.591 -1.193 14.435 1.00 94.31 255 ALA A O 1
ATOM 2077 N N . ASN A 1 256 ? -25.613 -3.184 14.624 1.00 92.69 256 ASN A N 1
ATOM 2078 C CA . ASN A 1 256 ? -26.573 -2.977 13.529 1.00 92.69 256 ASN A CA 1
ATOM 2079 C C . ASN A 1 256 ? -25.886 -2.611 12.198 1.00 92.69 256 ASN A C 1
ATOM 2081 O O . ASN A 1 256 ? -26.300 -1.680 11.511 1.00 92.69 256 ASN A O 1
ATOM 2085 N N . GLY A 1 257 ? -24.789 -3.306 11.875 1.00 94.06 257 GLY A N 1
ATOM 2086 C CA . GLY A 1 257 ? -24.036 -3.102 10.633 1.00 94.06 257 GLY A CA 1
ATOM 2087 C C . GLY A 1 257 ? -23.229 -1.801 10.567 1.00 94.06 257 GLY A C 1
ATOM 2088 O O . GLY A 1 257 ? -22.790 -1.415 9.488 1.00 94.06 257 GLY A O 1
ATOM 2089 N N . ARG A 1 258 ? -23.054 -1.096 11.692 1.00 95.12 258 ARG A N 1
ATOM 2090 C CA . ARG A 1 258 ? -22.314 0.168 11.752 1.00 95.12 258 ARG A CA 1
ATOM 2091 C C . ARG A 1 258 ? -21.268 0.151 12.855 1.00 95.12 258 ARG A C 1
ATOM 2093 O O . ARG A 1 258 ? -21.503 -0.404 13.931 1.00 95.12 258 ARG A O 1
ATOM 2100 N N . ILE A 1 259 ? -20.156 0.818 12.582 1.00 97.06 259 ILE A N 1
ATOM 2101 C CA . ILE A 1 259 ? -19.116 1.142 13.550 1.00 97.06 259 ILE A CA 1
ATOM 2102 C C . ILE A 1 259 ? -18.890 2.654 13.496 1.00 97.06 259 ILE A C 1
ATOM 2104 O O . ILE A 1 259 ? -18.859 3.254 12.421 1.00 97.06 259 ILE A O 1
ATOM 2108 N N . THR A 1 260 ? -18.752 3.274 14.660 1.00 96.94 260 THR A N 1
ATOM 2109 C CA . THR A 1 260 ? -18.307 4.662 14.773 1.00 96.94 260 THR A CA 1
ATOM 2110 C C . THR A 1 260 ? -17.166 4.700 15.763 1.00 96.94 260 THR A C 1
ATOM 2112 O O . THR A 1 260 ? -17.323 4.222 16.888 1.00 96.94 260 THR A O 1
ATOM 2115 N N . ILE A 1 261 ? -16.053 5.291 15.347 1.00 97.06 261 ILE A N 1
ATOM 2116 C CA . ILE A 1 261 ? -14.872 5.476 16.183 1.00 97.06 261 ILE A CA 1
ATOM 2117 C C . ILE A 1 261 ? -14.444 6.940 16.223 1.00 97.06 261 ILE A C 1
ATOM 2119 O O . ILE A 1 261 ? -14.841 7.736 15.367 1.00 97.06 261 ILE A O 1
ATOM 2123 N N . TYR A 1 262 ? -13.627 7.269 17.214 1.00 95.94 262 TYR A N 1
ATOM 2124 C CA . TYR A 1 262 ? -12.937 8.541 17.347 1.00 95.94 262 TYR A CA 1
ATOM 2125 C C . TYR A 1 262 ? -11.473 8.285 17.731 1.00 95.94 262 TYR A C 1
ATOM 2127 O O . TYR A 1 262 ? -11.200 7.438 18.589 1.00 95.94 262 TYR A O 1
ATOM 2135 N N . THR A 1 263 ? -10.549 8.980 17.067 1.00 90.88 263 THR A N 1
ATOM 2136 C CA . THR A 1 263 ? -9.084 8.835 17.208 1.00 90.88 263 THR A CA 1
ATOM 2137 C C . THR A 1 263 ? -8.405 10.164 17.492 1.00 90.88 263 THR A C 1
ATOM 2139 O O . THR A 1 263 ? -8.847 11.161 16.873 1.00 90.88 263 THR A O 1
#